Protein AF-A0A0Q8F8D2-F1 (afdb_monomer_lite)

Sequence (193 aa):
MGRLDDAVVGHLERKLLQTDRLCMLMGNVLDRREEWIERRRTHVGELRKRSAEAANKLTRLYSAIEDGLVGQGAEGLKDRIRELEAIKVEAKVDADRAEAAIEKLGPMITPESIERMATAARDGLRDADGKYRRAHVRSVAQRVEVPSTAEIKIMGGRTELLRTMAASAGEHSVLVEVRSSKSKWRTRHDSNV

pLDDT: mean 73.71, std 17.3, range [34.94, 97.88]

Foldseek 3Di:
DPPVLVVLLVCCLVPVLDLVVLCVLCVVVLVVLVVLLVVLVVLLVVLQVQLVVLVVVLVVLVVCVVVVVDPDCPDCPVVSNVVSVCSNVVSNVVSVVSVVVSVLQDDRCDSVVSNLLSVLLSCQSVDPVCPLVVVQSCQQQVDWDDPDPPDIDGDHDSLSNVCSSCVSNVHPRPRPPPPPPPPPPDPDPPPPD

Secondary structure (DSSP, 8-state):
-HHHHHHHHHHIIIIIS-HHHHHHHHHHHHHHHHHHHHHHHHHHHHHHHHHHHHHHHHHHHHHHHHTT-S-TT-TTHHHH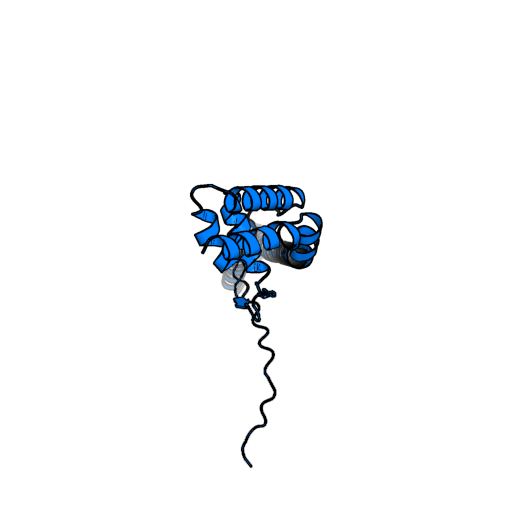HHHHHHHHHHHHHHHHHHHHHHHTT-S---HHHHHHHHHHHHHHHH-TT-HHHHHHHHHHTSEEEEEETTEEEEE--HHHHHHHHHHHTT-----------------------

Radius of gyration: 27.3 Å; chains: 1; bounding box: 69×46×76 Å

Structure (mmCIF, N/CA/C/O backbone):
data_AF-A0A0Q8F8D2-F1
#
_entry.id   AF-A0A0Q8F8D2-F1
#
loop_
_atom_site.group_PDB
_atom_site.id
_atom_site.type_symbol
_atom_site.label_atom_id
_atom_site.label_alt_id
_atom_site.label_comp_id
_atom_site.label_asym_id
_atom_site.label_entity_id
_atom_site.label_seq_id
_atom_site.pdbx_PDB_ins_code
_atom_site.Cartn_x
_atom_site.Cartn_y
_atom_site.Cartn_z
_atom_site.occupancy
_atom_site.B_iso_or_equiv
_atom_site.auth_seq_id
_atom_site.auth_comp_id
_atom_site.auth_asym_id
_atom_site.auth_atom_id
_atom_site.pdbx_PDB_model_num
ATOM 1 N N . MET A 1 1 ? 32.435 4.935 -32.899 1.00 48.09 1 MET A N 1
ATOM 2 C CA . MET A 1 1 ? 31.344 5.019 -31.904 1.00 48.09 1 MET A CA 1
ATOM 3 C C . MET A 1 1 ? 29.960 4.807 -32.531 1.00 48.09 1 MET A C 1
ATOM 5 O O . MET A 1 1 ? 29.269 3.932 -32.048 1.00 48.09 1 MET A O 1
ATOM 9 N N . GLY A 1 2 ? 29.585 5.449 -33.652 1.00 62.31 2 GLY A N 1
ATOM 10 C CA . GLY A 1 2 ? 28.219 5.331 -34.218 1.00 62.31 2 GLY A CA 1
ATOM 11 C C . GLY A 1 2 ? 27.727 3.928 -34.625 1.00 62.31 2 GLY A C 1
ATOM 12 O O . GLY A 1 2 ? 26.626 3.546 -34.261 1.00 62.31 2 GLY A O 1
ATOM 13 N N . ARG A 1 3 ? 28.540 3.102 -35.305 1.00 66.62 3 ARG A N 1
ATOM 14 C CA . ARG A 1 3 ? 28.072 1.790 -35.819 1.00 66.62 3 ARG A CA 1
ATOM 15 C C . ARG A 1 3 ? 27.675 0.779 -34.736 1.00 66.62 3 ARG A C 1
ATOM 17 O O . ARG A 1 3 ? 26.763 -0.008 -34.962 1.00 66.62 3 ARG A O 1
ATOM 24 N N . LEU A 1 4 ? 28.372 0.772 -33.596 1.00 67.88 4 LEU A N 1
ATOM 25 C CA . LEU A 1 4 ? 28.048 -0.134 -32.489 1.00 67.88 4 LEU A CA 1
ATOM 26 C C . LEU A 1 4 ? 26.773 0.328 -31.784 1.00 67.88 4 LEU A C 1
ATOM 28 O O . LEU A 1 4 ? 25.895 -0.488 -31.527 1.00 67.88 4 LEU A O 1
ATOM 32 N N . ASP A 1 5 ? 26.649 1.633 -31.541 1.00 68.25 5 ASP A N 1
ATOM 33 C CA . ASP A 1 5 ? 25.455 2.215 -30.932 1.00 68.25 5 ASP A CA 1
ATOM 34 C C . ASP A 1 5 ? 24.221 1.999 -31.816 1.00 68.25 5 ASP A C 1
ATOM 36 O O . ASP A 1 5 ? 23.191 1.555 -31.318 1.00 68.25 5 ASP A O 1
ATOM 40 N N . ASP A 1 6 ? 24.330 2.201 -33.130 1.00 74.88 6 ASP A N 1
ATOM 41 C CA . ASP A 1 6 ? 23.234 1.953 -34.075 1.00 74.88 6 ASP A CA 1
ATOM 42 C C . ASP A 1 6 ? 22.856 0.467 -34.154 1.00 74.88 6 ASP A C 1
ATOM 44 O O . ASP A 1 6 ? 21.674 0.123 -34.258 1.00 74.88 6 ASP A O 1
ATOM 48 N N . ALA A 1 7 ? 23.839 -0.435 -34.066 1.00 74.81 7 ALA A N 1
ATOM 49 C CA . ALA A 1 7 ? 23.592 -1.874 -34.018 1.00 74.81 7 ALA A CA 1
ATOM 50 C C . ALA A 1 7 ? 22.886 -2.289 -32.717 1.00 74.81 7 ALA A C 1
ATOM 52 O O . ALA A 1 7 ? 21.941 -3.081 -32.757 1.00 74.81 7 ALA A O 1
ATOM 53 N N . VAL A 1 8 ? 23.300 -1.728 -31.576 1.00 71.25 8 VAL A N 1
ATOM 54 C CA . VAL A 1 8 ? 22.678 -1.961 -30.266 1.00 71.25 8 VAL A CA 1
ATOM 55 C C . VAL A 1 8 ? 21.262 -1.391 -30.234 1.00 71.25 8 VAL A C 1
ATOM 57 O O . VAL A 1 8 ? 20.338 -2.109 -29.860 1.00 71.25 8 VAL A O 1
ATOM 60 N N . VAL A 1 9 ? 21.056 -0.154 -30.690 1.00 76.06 9 VAL A N 1
ATOM 61 C CA . VAL A 1 9 ? 19.731 0.482 -30.776 1.00 76.06 9 VAL A CA 1
ATOM 62 C C . VAL A 1 9 ? 18.813 -0.310 -31.698 1.00 76.06 9 VAL A C 1
ATOM 64 O O . VAL A 1 9 ? 17.719 -0.687 -31.288 1.00 76.06 9 VAL A O 1
ATOM 67 N N . GLY A 1 10 ? 19.273 -0.667 -32.899 1.00 78.31 10 GLY A N 1
ATOM 68 C CA . GLY A 1 10 ? 18.484 -1.475 -33.827 1.00 78.31 10 GLY A CA 1
ATOM 69 C C . GLY A 1 10 ? 18.148 -2.864 -33.275 1.00 78.31 10 GLY A C 1
ATOM 70 O O . GLY A 1 10 ? 17.078 -3.404 -33.562 1.00 78.31 10 GLY A O 1
ATOM 71 N N . HIS A 1 11 ? 19.028 -3.456 -32.462 1.00 76.44 11 HIS A N 1
ATOM 72 C CA . HIS A 1 11 ? 18.725 -4.700 -31.759 1.00 76.44 11 HIS A CA 1
ATOM 73 C C . HIS A 1 11 ? 17.676 -4.488 -30.661 1.00 76.44 11 HIS A C 1
ATOM 75 O O . HIS A 1 11 ? 16.723 -5.261 -30.579 1.00 76.44 11 HIS A O 1
ATOM 81 N N . LEU A 1 12 ? 17.810 -3.441 -29.843 1.00 73.75 12 LEU A N 1
ATOM 82 C CA . LEU A 1 12 ? 16.849 -3.108 -28.791 1.00 73.75 12 LEU A CA 1
ATOM 83 C C . LEU A 1 12 ? 15.457 -2.830 -29.372 1.00 73.75 12 LEU A C 1
ATOM 85 O O . LEU A 1 12 ? 14.484 -3.385 -28.876 1.00 73.75 12 LEU A O 1
ATOM 89 N N . GLU A 1 13 ? 15.356 -2.086 -30.470 1.00 76.56 13 GLU A N 1
ATOM 90 C CA . GLU A 1 13 ? 14.090 -1.817 -31.165 1.00 76.56 13 GLU A CA 1
ATOM 91 C C . GLU A 1 13 ? 13.424 -3.094 -31.686 1.00 76.56 13 GLU A C 1
ATOM 93 O O . GLU A 1 13 ? 12.257 -3.357 -31.398 1.00 76.56 13 GLU A O 1
ATOM 98 N N . ARG A 1 14 ? 14.175 -3.917 -32.432 1.00 77.31 14 ARG A N 1
ATOM 99 C CA . ARG A 1 14 ? 13.626 -5.102 -33.109 1.00 77.31 14 ARG A CA 1
ATOM 100 C C . ARG A 1 14 ? 13.366 -6.277 -32.183 1.00 77.31 14 ARG A C 1
ATOM 102 O O . ARG A 1 14 ? 12.578 -7.142 -32.533 1.00 77.31 14 ARG A O 1
ATOM 109 N N . LYS A 1 15 ? 14.072 -6.376 -31.056 1.00 72.00 15 LYS A N 1
ATOM 110 C CA . LYS A 1 15 ? 13.980 -7.538 -30.163 1.00 72.00 15 LYS A CA 1
ATOM 111 C C . LYS A 1 15 ? 13.355 -7.188 -28.824 1.00 72.00 15 LYS A C 1
ATOM 113 O O . LYS A 1 15 ? 12.580 -7.994 -28.327 1.00 72.00 15 LYS A O 1
ATOM 118 N N . LEU A 1 16 ? 13.721 -6.074 -28.204 1.00 69.25 16 LEU A N 1
ATOM 119 C CA . LEU A 1 16 ? 13.358 -5.793 -26.813 1.00 69.25 16 LEU A CA 1
ATOM 120 C C . LEU A 1 16 ? 12.131 -4.882 -26.699 1.00 69.25 16 LEU A C 1
ATOM 122 O O . LEU A 1 16 ? 11.274 -5.131 -25.861 1.00 69.25 16 LEU A O 1
ATOM 126 N N . LEU A 1 17 ? 12.027 -3.882 -27.572 1.00 73.25 17 LEU A N 1
ATOM 127 C CA . LEU A 1 17 ? 10.930 -2.917 -27.589 1.00 73.25 17 LEU A CA 1
ATOM 128 C C . LEU A 1 17 ? 9.753 -3.363 -28.459 1.00 73.25 17 LEU A C 1
ATOM 130 O O . LEU A 1 17 ? 8.839 -2.572 -28.650 1.00 73.25 17 LEU A O 1
ATOM 134 N N . GLN A 1 18 ? 9.742 -4.586 -29.000 1.00 80.56 18 GLN A N 1
ATOM 135 C CA . GLN A 1 18 ? 8.551 -5.140 -29.653 1.00 80.56 18 GLN A CA 1
ATOM 136 C C . GLN A 1 18 ? 7.427 -5.313 -28.632 1.00 80.56 18 GLN A C 1
ATOM 138 O O . GLN A 1 18 ? 7.633 -5.971 -27.615 1.00 80.56 18 GLN A O 1
ATOM 143 N N . THR A 1 19 ? 6.251 -4.761 -28.930 1.00 74.75 19 THR A N 1
ATOM 144 C CA . THR A 1 19 ? 5.106 -4.704 -28.013 1.00 74.75 19 THR A CA 1
ATOM 145 C C . THR A 1 19 ? 4.722 -6.077 -27.469 1.00 74.75 19 THR A C 1
ATOM 147 O O . THR A 1 19 ? 4.770 -6.276 -26.260 1.00 74.75 19 THR A O 1
ATOM 150 N N . ASP A 1 20 ? 4.444 -7.052 -28.339 1.00 76.12 20 ASP A N 1
ATOM 151 C CA . ASP A 1 20 ? 4.002 -8.392 -27.921 1.00 76.12 20 ASP A CA 1
ATOM 152 C C . ASP A 1 20 ? 5.017 -9.070 -26.997 1.00 76.12 20 ASP A C 1
ATOM 154 O O . ASP A 1 20 ? 4.685 -9.681 -25.978 1.00 76.12 20 ASP A O 1
ATOM 158 N N . ARG A 1 21 ? 6.304 -8.918 -27.325 1.00 77.75 21 ARG A N 1
ATOM 159 C CA . ARG A 1 21 ? 7.394 -9.480 -26.533 1.00 77.75 21 ARG A CA 1
ATOM 160 C C . ARG A 1 21 ? 7.576 -8.743 -25.214 1.00 77.75 21 ARG A C 1
ATOM 162 O O . ARG A 1 21 ? 7.898 -9.385 -24.218 1.00 77.75 21 ARG A O 1
ATOM 169 N N . LEU A 1 22 ? 7.388 -7.430 -25.195 1.00 74.88 22 LEU A N 1
ATOM 170 C CA . LEU A 1 22 ? 7.465 -6.624 -23.988 1.00 74.88 22 LEU A CA 1
ATOM 171 C C . LEU A 1 22 ? 6.317 -6.967 -23.033 1.00 74.88 22 LEU A C 1
ATOM 173 O O . LEU A 1 22 ? 6.583 -7.217 -21.861 1.00 74.88 22 LEU A O 1
ATOM 177 N N . CYS A 1 23 ? 5.091 -7.107 -23.544 1.00 73.25 23 CYS A N 1
ATOM 178 C CA . CYS A 1 23 ? 3.939 -7.604 -22.792 1.00 73.25 23 CYS A CA 1
ATOM 179 C C . CYS A 1 23 ? 4.226 -8.985 -22.183 1.00 73.25 23 CYS A C 1
ATOM 181 O O . CYS A 1 23 ? 4.064 -9.161 -20.978 1.00 73.25 23 CYS A O 1
ATOM 183 N N . MET A 1 24 ? 4.765 -9.937 -22.955 1.00 78.25 24 MET A N 1
ATOM 184 C CA . MET A 1 24 ? 5.166 -11.245 -22.411 1.00 78.25 24 MET A CA 1
ATOM 185 C C . MET A 1 24 ? 6.296 -11.162 -21.374 1.00 78.25 24 MET A C 1
ATOM 187 O O . MET A 1 24 ? 6.264 -11.844 -20.352 1.00 78.25 24 MET A O 1
ATOM 191 N N . LEU A 1 25 ? 7.329 -10.351 -21.622 1.00 73.31 25 LEU A N 1
ATOM 192 C CA . LEU A 1 25 ? 8.464 -10.202 -20.706 1.00 73.31 25 LEU A CA 1
ATOM 193 C C . LEU A 1 25 ? 8.050 -9.545 -19.390 1.00 73.31 25 LEU A C 1
ATOM 195 O O . LEU A 1 25 ? 8.622 -9.860 -18.342 1.00 73.31 25 LEU A O 1
ATOM 199 N N . MET A 1 26 ? 7.089 -8.630 -19.460 1.00 71.44 26 MET A N 1
ATOM 200 C CA . MET A 1 26 ? 6.580 -7.887 -18.323 1.00 71.44 26 MET A CA 1
ATOM 201 C C . MET A 1 26 ? 5.422 -8.581 -17.617 1.00 71.44 26 MET A C 1
ATOM 203 O O . MET A 1 26 ? 5.227 -8.266 -16.449 1.00 71.44 26 MET A O 1
ATOM 207 N N . GLY A 1 27 ? 4.743 -9.550 -18.244 1.00 74.00 27 GLY A N 1
ATOM 208 C CA . GLY A 1 27 ? 3.637 -10.319 -17.657 1.00 74.00 27 GLY A CA 1
ATOM 209 C C . GLY A 1 27 ? 3.942 -10.765 -16.231 1.00 74.00 27 GLY A C 1
ATOM 210 O O . GLY A 1 27 ? 3.321 -10.289 -15.296 1.00 74.00 27 GLY A O 1
ATOM 211 N N . ASN A 1 28 ? 5.052 -11.478 -16.020 1.00 70.62 28 ASN A N 1
ATOM 212 C CA . ASN A 1 28 ? 5.442 -11.943 -14.681 1.00 70.62 28 ASN A CA 1
ATOM 213 C C . ASN A 1 28 ? 5.674 -10.811 -13.651 1.00 70.62 28 ASN A C 1
ATOM 215 O O . ASN A 1 28 ? 5.659 -11.062 -12.447 1.00 70.62 28 ASN A O 1
ATOM 219 N N . VAL A 1 29 ? 6.002 -9.589 -14.090 1.00 70.69 29 VAL A N 1
ATOM 220 C CA . VAL A 1 29 ? 6.149 -8.423 -13.199 1.00 70.69 29 VAL A CA 1
ATOM 221 C C . VAL A 1 29 ? 4.790 -7.784 -12.916 1.00 70.69 29 VAL A C 1
ATOM 223 O O . VAL A 1 29 ? 4.560 -7.359 -11.785 1.00 70.69 29 VAL A O 1
ATOM 226 N N . LEU A 1 30 ? 3.902 -7.744 -13.912 1.00 74.62 30 LEU A N 1
ATOM 227 C CA . LEU A 1 30 ? 2.521 -7.284 -13.773 1.00 74.62 30 LEU A CA 1
ATOM 228 C C . LEU A 1 30 ? 1.723 -8.221 -12.869 1.00 74.62 30 LEU A C 1
ATOM 230 O O . LEU A 1 30 ? 1.173 -7.748 -11.882 1.00 74.62 30 LEU A O 1
ATOM 234 N N . ASP A 1 31 ? 1.782 -9.530 -13.117 1.00 79.06 31 ASP A N 1
ATOM 235 C CA . ASP A 1 31 ? 1.137 -10.562 -12.302 1.00 79.06 31 ASP A CA 1
ATOM 236 C C . ASP A 1 31 ? 1.584 -10.427 -10.845 1.00 79.06 31 ASP A C 1
ATOM 238 O O . ASP A 1 31 ? 0.785 -10.342 -9.918 1.00 79.06 31 ASP A O 1
ATOM 242 N N . ARG A 1 32 ? 2.896 -10.283 -10.626 1.00 75.12 32 ARG A N 1
ATOM 243 C CA . ARG A 1 32 ? 3.453 -10.117 -9.281 1.00 75.12 32 ARG A CA 1
ATOM 244 C C . ARG A 1 32 ? 3.026 -8.810 -8.616 1.00 75.12 32 ARG A C 1
ATOM 246 O O . ARG A 1 32 ? 2.920 -8.763 -7.389 1.00 75.12 32 ARG A O 1
ATOM 253 N N . ARG A 1 33 ? 2.841 -7.740 -9.392 1.00 80.19 33 ARG A N 1
ATOM 254 C CA . ARG A 1 33 ? 2.320 -6.459 -8.900 1.00 80.19 33 ARG A CA 1
ATOM 255 C C . ARG A 1 33 ? 0.858 -6.611 -8.494 1.00 80.19 33 ARG A C 1
ATOM 257 O O . ARG A 1 33 ? 0.501 -6.158 -7.413 1.00 80.19 33 ARG A O 1
ATOM 264 N N . GLU A 1 34 ? 0.048 -7.262 -9.316 1.00 81.62 34 GLU A N 1
ATOM 265 C CA . GLU A 1 34 ? -1.365 -7.521 -9.047 1.00 81.62 34 GLU A CA 1
ATOM 266 C C . GLU A 1 34 ? -1.541 -8.416 -7.816 1.00 81.62 34 GLU A C 1
ATOM 268 O O . GLU A 1 34 ? -2.199 -8.017 -6.859 1.00 81.62 34 GLU A O 1
ATOM 273 N N . GLU A 1 35 ? -0.821 -9.537 -7.742 1.00 84.12 35 GLU A N 1
ATOM 274 C CA . GLU A 1 35 ? -0.772 -10.398 -6.555 1.00 84.12 35 GLU A CA 1
ATOM 275 C C . GLU A 1 35 ? -0.344 -9.640 -5.292 1.00 84.12 35 GLU A C 1
ATOM 277 O O . GLU A 1 35 ? -0.771 -9.961 -4.180 1.00 84.12 35 GLU A O 1
ATOM 282 N N . TRP A 1 36 ? 0.579 -8.683 -5.415 1.00 83.38 36 TRP A N 1
ATOM 283 C CA . TRP A 1 36 ? 0.999 -7.855 -4.287 1.00 83.38 36 TRP A CA 1
ATOM 284 C C . TRP A 1 36 ? -0.122 -6.906 -3.854 1.00 83.38 36 TRP A C 1
ATOM 286 O O . TRP A 1 36 ? -0.395 -6.812 -2.656 1.00 83.38 36 TRP A O 1
ATOM 296 N N . ILE A 1 37 ? -0.783 -6.241 -4.808 1.00 86.62 37 ILE A N 1
ATOM 297 C CA . ILE A 1 37 ? -1.892 -5.313 -4.551 1.00 86.62 37 ILE A CA 1
ATOM 298 C C . ILE A 1 37 ? -3.055 -6.054 -3.895 1.00 86.62 37 ILE A C 1
ATOM 300 O O . ILE A 1 37 ? -3.531 -5.609 -2.854 1.00 86.62 37 ILE A O 1
ATOM 304 N N . GLU A 1 38 ? -3.460 -7.203 -4.429 1.00 89.56 38 GLU A N 1
ATOM 305 C CA . GLU A 1 38 ? -4.584 -7.980 -3.901 1.00 89.56 38 GLU A CA 1
ATOM 306 C C . GLU A 1 38 ? -4.322 -8.506 -2.487 1.00 89.56 38 GLU A C 1
ATOM 308 O O . GLU A 1 38 ? -5.158 -8.360 -1.587 1.00 89.56 38 GLU A O 1
ATOM 313 N N . ARG A 1 39 ? -3.112 -9.018 -2.223 1.00 88.44 39 ARG A N 1
ATOM 314 C CA . ARG A 1 39 ? -2.713 -9.393 -0.856 1.00 88.44 39 ARG A CA 1
ATOM 315 C C . ARG A 1 39 ? -2.757 -8.204 0.095 1.00 88.44 39 ARG A C 1
ATOM 317 O O . ARG A 1 39 ? -3.186 -8.344 1.240 1.00 88.44 39 ARG A O 1
ATOM 324 N N . ARG A 1 40 ? -2.320 -7.026 -0.357 1.00 90.62 40 ARG A N 1
ATOM 325 C CA . ARG A 1 40 ? -2.310 -5.818 0.472 1.00 90.62 40 ARG A CA 1
ATOM 326 C C . ARG A 1 40 ? -3.720 -5.290 0.725 1.00 90.62 40 ARG A C 1
ATOM 328 O O . ARG A 1 40 ? -4.010 -4.933 1.860 1.00 90.62 40 ARG A O 1
ATOM 335 N N . ARG A 1 41 ? -4.604 -5.311 -0.276 1.00 92.44 41 ARG A N 1
ATOM 336 C CA . ARG A 1 41 ? -6.031 -4.970 -0.139 1.00 92.44 41 ARG A CA 1
ATOM 337 C C . ARG A 1 41 ? -6.732 -5.880 0.859 1.00 92.44 41 ARG A C 1
ATOM 339 O O . ARG A 1 41 ? -7.423 -5.388 1.747 1.00 92.44 41 ARG A O 1
ATOM 346 N N . THR A 1 42 ? -6.487 -7.185 0.764 1.00 95.38 42 THR A N 1
ATOM 347 C CA . THR A 1 42 ? -7.003 -8.166 1.730 1.00 95.38 42 THR A CA 1
ATOM 348 C C . THR A 1 42 ? -6.548 -7.814 3.146 1.00 95.38 42 THR A C 1
ATOM 350 O O . THR A 1 42 ? -7.367 -7.701 4.055 1.00 95.38 42 THR A O 1
ATOM 353 N N . HIS A 1 43 ? -5.255 -7.532 3.320 1.00 93.56 43 HIS A N 1
ATOM 354 C CA . HIS A 1 43 ? -4.696 -7.148 4.613 1.00 93.56 43 HIS A CA 1
ATOM 355 C C . HIS A 1 43 ? -5.270 -5.828 5.165 1.00 93.56 43 HIS A C 1
ATOM 357 O O . HIS A 1 43 ? -5.579 -5.740 6.352 1.00 93.56 43 HIS A O 1
ATOM 363 N N . VAL A 1 44 ? -5.476 -4.813 4.316 1.00 96.69 44 VAL A N 1
ATOM 364 C CA . VAL A 1 44 ? -6.167 -3.564 4.694 1.00 96.69 44 VAL A CA 1
ATOM 365 C C . VAL A 1 44 ? -7.580 -3.867 5.197 1.00 96.69 44 VAL A C 1
ATOM 367 O O . VAL A 1 44 ? -7.988 -3.344 6.235 1.00 96.69 44 VAL A O 1
ATOM 370 N N . GLY A 1 45 ? -8.316 -4.742 4.505 1.00 96.69 45 GLY A N 1
ATOM 371 C CA . GLY A 1 45 ? -9.646 -5.186 4.924 1.00 96.69 45 GLY A CA 1
ATOM 372 C C . GLY A 1 45 ? -9.644 -5.843 6.307 1.00 96.69 45 GLY A C 1
ATOM 373 O O . GLY A 1 45 ? -10.476 -5.508 7.150 1.00 96.69 45 GLY A O 1
ATOM 374 N N . GLU A 1 46 ? -8.678 -6.723 6.579 1.00 97.31 46 GLU A N 1
ATOM 375 C CA . GLU A 1 46 ? -8.511 -7.360 7.891 1.00 97.31 46 GLU A CA 1
ATOM 376 C C . GLU A 1 46 ? -8.225 -6.345 9.006 1.00 97.31 46 GLU A C 1
ATOM 378 O O . GLU A 1 46 ? -8.829 -6.420 10.078 1.00 97.31 46 GLU A O 1
ATOM 383 N N . LEU A 1 47 ? -7.331 -5.382 8.767 1.00 97.38 47 LEU A N 1
ATOM 384 C CA . LEU A 1 47 ? -6.984 -4.345 9.743 1.00 97.38 47 LEU A CA 1
ATOM 385 C C . LEU A 1 47 ? -8.174 -3.426 10.039 1.00 97.38 47 LEU A C 1
ATOM 387 O O . LEU A 1 47 ? -8.502 -3.182 11.203 1.00 97.38 47 LEU A O 1
ATOM 391 N N . ARG A 1 48 ? -8.896 -2.992 8.999 1.00 97.31 48 ARG A N 1
ATOM 392 C CA . ARG A 1 48 ? -10.127 -2.202 9.155 1.00 97.31 48 ARG A CA 1
ATOM 393 C C . ARG A 1 48 ? -11.196 -2.969 9.926 1.00 97.31 48 ARG A C 1
ATOM 395 O O . ARG A 1 48 ? -11.830 -2.397 10.812 1.00 97.31 48 ARG A O 1
ATOM 402 N N . LYS A 1 49 ? -11.355 -4.269 9.653 1.00 97.81 49 LYS A N 1
ATOM 403 C CA . LYS A 1 49 ? -12.266 -5.140 10.405 1.00 97.81 49 LYS A CA 1
ATOM 404 C C . LYS A 1 49 ? -11.893 -5.192 11.889 1.00 97.81 49 LYS A C 1
ATOM 406 O O . LYS A 1 49 ? -12.768 -4.986 12.724 1.00 97.81 49 LYS A O 1
ATOM 411 N N . ARG A 1 50 ? -10.613 -5.385 12.231 1.00 96.44 50 ARG A N 1
ATOM 412 C CA . ARG A 1 50 ? -10.148 -5.376 13.635 1.00 96.44 50 ARG A CA 1
ATOM 413 C C . ARG A 1 50 ? -10.432 -4.044 14.331 1.00 96.44 50 ARG A C 1
ATOM 415 O O . ARG A 1 50 ? -10.916 -4.043 15.461 1.00 96.44 50 ARG A O 1
ATOM 422 N N . SER A 1 51 ? -10.183 -2.921 13.654 1.00 96.94 51 SER A N 1
ATOM 423 C CA . SER A 1 51 ? -10.491 -1.587 14.189 1.00 96.94 51 SER A CA 1
ATOM 424 C C . SER A 1 51 ? -11.996 -1.415 14.450 1.00 96.94 51 SER A C 1
ATOM 426 O O . SER A 1 51 ? -12.393 -0.983 15.533 1.00 96.94 51 SER A O 1
ATOM 428 N N . ALA A 1 52 ? -12.844 -1.835 13.504 1.00 97.31 52 ALA A N 1
ATOM 429 C CA . ALA A 1 52 ? -14.300 -1.779 13.641 1.00 97.31 52 ALA A CA 1
ATOM 430 C C . ALA A 1 52 ? -14.825 -2.693 14.762 1.00 97.31 52 ALA A C 1
ATOM 432 O O . ALA A 1 52 ? -15.703 -2.300 15.527 1.00 97.31 52 ALA A O 1
ATOM 433 N N . GLU A 1 53 ? -14.274 -3.897 14.911 1.00 97.88 53 GLU A N 1
ATOM 434 C CA . GLU A 1 53 ? -14.627 -4.807 16.003 1.00 97.88 53 GLU A CA 1
ATOM 435 C C . GLU A 1 53 ? -14.260 -4.232 17.375 1.00 97.88 53 GLU A C 1
ATOM 437 O O . GLU A 1 53 ? -15.057 -4.330 18.310 1.00 97.88 53 GLU A O 1
ATOM 442 N N . ALA A 1 54 ? -13.083 -3.610 17.505 1.00 96.50 54 ALA A N 1
ATOM 443 C CA . ALA A 1 54 ? -12.676 -2.928 18.731 1.00 96.50 54 ALA A CA 1
ATOM 444 C C . ALA A 1 54 ? -13.584 -1.725 19.039 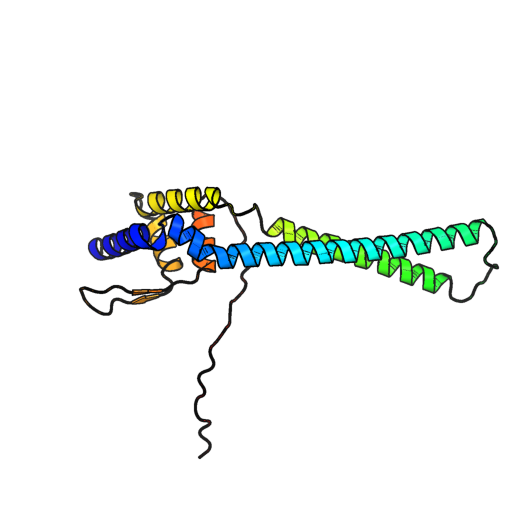1.00 96.50 54 ALA A C 1
ATOM 446 O O . ALA A 1 54 ? -14.030 -1.572 20.176 1.00 96.50 54 ALA A O 1
ATOM 447 N N . ALA A 1 55 ? -13.934 -0.927 18.025 1.00 95.44 55 ALA A N 1
ATOM 448 C CA . ALA A 1 55 ? -14.875 0.182 18.163 1.00 95.44 55 ALA A CA 1
ATOM 449 C C . ALA A 1 55 ? -16.268 -0.291 18.613 1.00 95.44 55 ALA A C 1
ATOM 451 O O . ALA A 1 55 ? -16.810 0.240 19.576 1.00 95.44 55 ALA A O 1
ATOM 452 N N . ASN A 1 56 ? -16.806 -1.347 17.998 1.00 97.69 56 ASN A N 1
ATOM 453 C CA . ASN A 1 56 ? -18.104 -1.911 18.376 1.00 97.69 56 ASN A CA 1
ATOM 454 C C . ASN A 1 56 ? -18.104 -2.462 19.810 1.00 97.69 56 ASN A C 1
ATOM 456 O O . ASN A 1 56 ? -19.097 -2.330 20.524 1.00 97.69 56 ASN A O 1
ATOM 460 N N . LYS A 1 57 ? -16.999 -3.082 20.252 1.00 95.12 57 LYS A N 1
ATOM 461 C CA . LYS A 1 57 ? -16.842 -3.528 21.646 1.00 95.12 57 LYS A CA 1
ATOM 462 C C . LYS A 1 57 ? -16.840 -2.345 22.613 1.00 95.12 57 LYS A C 1
ATOM 464 O O . LYS A 1 57 ? -17.516 -2.426 23.632 1.00 95.12 57 LYS A O 1
ATOM 469 N N . LEU A 1 58 ? -16.139 -1.259 22.282 1.00 94.50 58 LEU A N 1
ATOM 470 C CA . LEU A 1 58 ? -16.160 -0.025 23.073 1.00 94.50 58 LEU A CA 1
ATOM 471 C C . LEU A 1 58 ? -17.574 0.557 23.164 1.00 94.50 58 LEU A C 1
ATOM 473 O O . LEU A 1 58 ? -18.034 0.822 24.267 1.00 94.50 58 LEU A O 1
ATOM 477 N N . THR A 1 59 ? -18.297 0.673 22.046 1.00 94.69 59 THR A N 1
ATOM 478 C CA . THR A 1 59 ? -19.686 1.166 22.043 1.00 94.69 59 THR A CA 1
ATOM 479 C C . THR A 1 59 ? -20.583 0.339 22.959 1.00 94.69 59 THR A C 1
ATOM 481 O O . THR A 1 59 ? -21.294 0.904 23.778 1.00 94.69 59 THR A O 1
ATOM 484 N N . ARG A 1 60 ? -20.505 -0.997 22.891 1.00 92.81 60 ARG A N 1
ATOM 485 C CA . ARG A 1 60 ? -21.284 -1.883 23.774 1.00 92.81 60 ARG A CA 1
ATOM 486 C C . ARG A 1 60 ? -20.928 -1.708 25.249 1.00 92.81 60 ARG A C 1
ATOM 488 O O . ARG A 1 60 ? -21.818 -1.779 26.088 1.00 92.81 60 ARG A O 1
ATOM 495 N N . LEU A 1 61 ? -19.647 -1.500 25.563 1.00 90.38 61 LEU A N 1
ATOM 496 C CA . LEU A 1 61 ? -19.210 -1.231 26.934 1.00 90.38 61 LEU A CA 1
ATOM 497 C C . LEU A 1 61 ? -19.761 0.103 27.437 1.00 90.38 61 LEU A C 1
ATOM 499 O O . LEU A 1 61 ? -20.246 0.152 28.560 1.00 90.38 61 LEU A O 1
ATOM 503 N N . TYR A 1 62 ? -19.733 1.154 26.617 1.00 89.44 62 TYR A N 1
ATOM 504 C CA . TYR A 1 62 ? -20.308 2.444 26.994 1.00 89.44 62 TYR A CA 1
ATOM 505 C C . TYR A 1 62 ? -21.822 2.357 27.205 1.00 89.44 62 TYR A C 1
ATOM 507 O O . TYR A 1 62 ? -22.291 2.796 28.248 1.00 89.44 62 TYR A O 1
ATOM 515 N N . SER A 1 63 ? -22.566 1.694 26.314 1.00 90.69 63 SER A N 1
ATOM 516 C CA . SER A 1 63 ? -24.010 1.488 26.504 1.00 90.69 63 SER A CA 1
ATOM 517 C C . SER A 1 63 ? -24.323 0.688 27.774 1.00 90.69 63 SER A C 1
ATOM 519 O O . SER A 1 63 ? -25.202 1.065 28.535 1.00 90.69 63 SER A O 1
ATOM 521 N N . ALA A 1 64 ? -23.555 -0.363 28.082 1.00 88.06 64 ALA A N 1
ATOM 522 C CA . ALA A 1 64 ? -23.754 -1.130 29.316 1.00 88.06 64 ALA A CA 1
ATOM 523 C C . ALA A 1 64 ? -23.491 -0.307 30.595 1.00 88.06 64 ALA A C 1
ATOM 525 O O . ALA A 1 64 ? -24.071 -0.594 31.644 1.00 88.06 64 ALA A O 1
ATOM 526 N N . ILE A 1 65 ? -22.614 0.701 30.521 1.00 85.94 65 ILE A N 1
ATOM 527 C CA . ILE A 1 65 ? -22.382 1.657 31.612 1.00 85.94 65 ILE A CA 1
ATOM 528 C C . ILE A 1 65 ? -23.563 2.633 31.722 1.00 85.94 65 ILE A C 1
ATOM 530 O O . ILE A 1 65 ? -24.022 2.887 32.833 1.00 85.94 65 ILE A O 1
ATOM 534 N N . GLU A 1 66 ? -24.066 3.149 30.597 1.00 86.44 66 GLU A N 1
ATOM 535 C CA . GLU A 1 66 ? -25.230 4.050 30.541 1.00 86.44 66 GLU A CA 1
ATOM 536 C C . GLU A 1 66 ? -26.506 3.384 31.082 1.00 86.44 66 GLU A C 1
ATOM 538 O O . GLU A 1 66 ? -27.239 4.000 31.854 1.00 86.44 66 GLU A O 1
ATOM 543 N N . ASP A 1 67 ? -26.718 2.106 30.761 1.00 89.19 67 ASP A N 1
ATOM 544 C CA . ASP A 1 67 ? -27.867 1.310 31.210 1.00 89.19 67 ASP A CA 1
ATOM 545 C C . ASP A 1 67 ? -27.750 0.844 32.678 1.00 89.19 67 ASP A C 1
ATOM 547 O O . ASP A 1 67 ? -28.654 0.195 33.208 1.00 89.19 67 ASP A O 1
ATOM 551 N N . GLY A 1 68 ? -26.626 1.128 33.350 1.00 81.00 68 GLY A N 1
ATOM 552 C CA . GLY A 1 68 ? -26.376 0.720 34.737 1.00 81.00 68 GLY A CA 1
ATOM 553 C C . GLY A 1 68 ? -26.153 -0.787 34.930 1.00 81.00 68 GLY A C 1
ATOM 554 O O . GLY A 1 68 ? -26.180 -1.273 36.060 1.00 81.00 68 GLY A O 1
ATOM 555 N N . LEU A 1 69 ? -25.914 -1.536 33.846 1.00 76.81 69 LEU A N 1
ATOM 556 C CA . LEU A 1 69 ? -25.658 -2.985 33.865 1.00 76.81 69 LEU A CA 1
ATOM 557 C C . LEU A 1 69 ? -24.276 -3.335 34.437 1.00 76.81 69 LEU A C 1
ATOM 559 O O . LEU A 1 69 ? -24.027 -4.479 34.820 1.00 76.81 69 LEU A O 1
ATOM 563 N N . VAL A 1 70 ? -23.370 -2.358 34.490 1.00 72.50 70 VAL A N 1
ATOM 564 C CA . VAL A 1 70 ? -22.034 -2.491 35.074 1.00 72.50 70 VAL A CA 1
ATOM 565 C C . VAL A 1 70 ? -22.010 -1.780 36.426 1.00 72.50 70 VAL A C 1
ATOM 567 O O . VAL A 1 70 ? -22.214 -0.570 36.502 1.00 72.50 70 VAL A O 1
ATOM 570 N N . GLY A 1 71 ? -21.735 -2.524 37.502 1.00 67.25 71 GLY A N 1
ATOM 571 C CA . GLY A 1 71 ? -21.595 -1.946 38.840 1.00 67.25 71 GLY A CA 1
ATOM 572 C C . GLY A 1 71 ? -20.477 -0.898 38.898 1.00 67.25 71 GLY A C 1
ATOM 573 O O . GLY A 1 71 ? -19.420 -1.073 38.281 1.00 67.25 71 GLY A O 1
ATOM 574 N N . GLN A 1 72 ? -20.695 0.189 39.650 1.00 57.44 72 GLN A N 1
ATOM 575 C CA . GLN A 1 72 ? -19.657 1.187 39.924 1.00 57.44 72 GLN A CA 1
ATOM 576 C C . GLN A 1 72 ? -18.452 0.489 40.573 1.00 57.44 72 GLN A C 1
ATOM 578 O O . GLN A 1 72 ? -18.524 0.070 41.723 1.00 57.44 72 GLN A O 1
ATOM 583 N N . GLY A 1 73 ? -17.358 0.332 39.821 1.00 58.44 73 GLY A N 1
ATOM 584 C CA . GLY A 1 73 ? -16.142 -0.329 40.304 1.00 58.44 73 GLY A CA 1
ATOM 585 C C . GLY A 1 73 ? -15.842 -1.707 39.711 1.00 58.44 73 GLY A C 1
ATOM 586 O O . GLY A 1 73 ? -15.087 -2.449 40.329 1.00 58.44 73 GLY A O 1
ATOM 587 N N . ALA A 1 74 ? -16.377 -2.061 38.534 1.00 66.69 74 ALA A N 1
ATOM 588 C CA . ALA A 1 74 ? -15.917 -3.248 37.806 1.00 66.69 74 ALA A CA 1
ATOM 589 C C . ALA A 1 74 ? -14.387 -3.205 37.607 1.00 66.69 74 ALA A C 1
ATOM 591 O O . ALA A 1 74 ? -13.855 -2.423 36.810 1.00 66.69 74 ALA A O 1
ATOM 592 N N . GLU A 1 75 ? -13.684 -4.027 38.381 1.00 78.44 75 GLU A N 1
ATOM 593 C CA . GLU A 1 75 ? -12.229 -4.083 38.400 1.00 78.44 75 GLU A CA 1
ATOM 594 C C . GLU A 1 75 ? -11.704 -4.467 37.006 1.00 78.44 75 GLU A C 1
ATOM 596 O O . GLU A 1 75 ? -12.236 -5.354 36.340 1.00 78.44 75 GLU A O 1
ATOM 601 N N . GLY A 1 76 ? -10.709 -3.730 36.506 1.00 81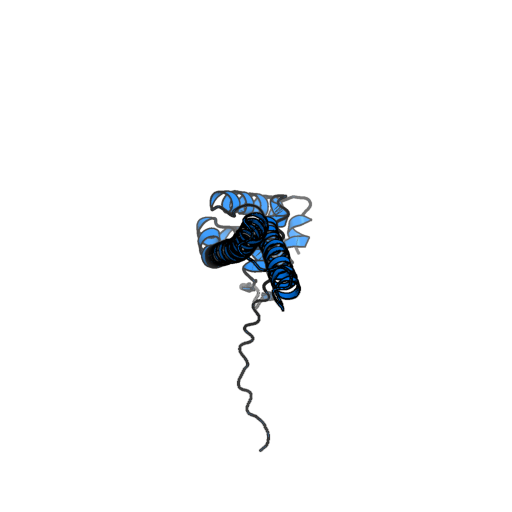.56 76 GLY A N 1
ATOM 602 C CA . GLY A 1 76 ? -10.142 -3.941 35.168 1.00 81.56 76 GLY A CA 1
ATOM 603 C C . GLY A 1 76 ? -10.910 -3.318 33.989 1.00 81.56 76 GLY A C 1
ATOM 604 O O . GLY A 1 76 ? -10.393 -3.327 32.871 1.00 81.56 76 GLY A O 1
ATOM 605 N N . LEU A 1 77 ? -12.085 -2.700 34.189 1.00 85.69 77 LEU A N 1
ATOM 606 C CA . LEU A 1 77 ? -12.834 -2.046 33.097 1.00 85.69 77 LEU A CA 1
ATOM 607 C C . LEU A 1 77 ? -12.022 -0.934 32.415 1.00 85.69 77 LEU A C 1
ATOM 609 O O . LEU A 1 77 ? -11.986 -0.837 31.189 1.00 85.69 77 LEU A O 1
ATOM 613 N N . LYS A 1 78 ? -11.336 -0.110 33.213 1.00 87.44 78 LYS A N 1
ATOM 614 C CA . LYS A 1 78 ? -10.498 0.987 32.713 1.00 87.44 78 LYS A CA 1
ATOM 615 C C . LYS A 1 78 ? -9.353 0.476 31.838 1.00 87.44 78 LYS A C 1
ATOM 617 O O . LYS A 1 78 ? -9.070 1.066 30.798 1.00 87.44 78 LYS A O 1
ATOM 622 N N . ASP A 1 79 ? -8.719 -0.621 32.241 1.00 90.94 79 ASP A N 1
ATOM 623 C CA . ASP A 1 79 ? -7.626 -1.227 31.479 1.00 90.94 79 ASP A CA 1
ATOM 624 C C . ASP A 1 79 ? -8.143 -1.874 30.197 1.00 90.94 79 ASP A C 1
ATOM 626 O O . ASP A 1 79 ? -7.543 -1.696 29.139 1.00 90.94 79 ASP A O 1
ATOM 630 N N . ARG A 1 80 ? -9.322 -2.505 30.249 1.00 91.06 80 ARG A N 1
ATOM 631 C CA . ARG A 1 80 ? -9.967 -3.061 29.059 1.00 91.06 80 ARG A CA 1
ATOM 632 C C . ARG A 1 80 ? -10.352 -1.992 28.037 1.00 91.06 80 ARG A C 1
ATOM 634 O O . ARG A 1 80 ? -10.188 -2.216 26.839 1.00 91.06 80 ARG A O 1
ATOM 641 N N . ILE A 1 81 ? -10.847 -0.839 28.490 1.00 92.62 81 ILE A N 1
ATOM 642 C CA . ILE A 1 81 ? -11.141 0.303 27.612 1.00 92.62 81 ILE A CA 1
ATOM 643 C C . ILE A 1 81 ? -9.854 0.788 26.942 1.00 92.62 81 ILE A C 1
ATOM 645 O O . ILE A 1 81 ? -9.822 0.880 25.717 1.00 92.62 81 ILE A O 1
ATOM 649 N N . ARG A 1 82 ? -8.777 1.012 27.710 1.00 95.19 82 ARG A N 1
ATOM 650 C CA . ARG A 1 82 ? -7.479 1.435 27.155 1.00 95.19 82 ARG A CA 1
ATOM 651 C C . ARG A 1 82 ? -6.937 0.448 26.126 1.00 95.19 82 ARG A C 1
ATOM 653 O O . ARG A 1 82 ? -6.446 0.864 25.083 1.00 95.19 82 ARG A O 1
ATOM 660 N N . GLU A 1 83 ? -7.029 -0.849 26.406 1.00 95.75 83 GLU A N 1
ATOM 661 C CA . GLU A 1 83 ? -6.587 -1.901 25.489 1.00 95.75 83 GLU A CA 1
ATOM 662 C C . GLU A 1 83 ? -7.380 -1.867 24.174 1.00 95.75 83 GLU A C 1
ATOM 664 O O . GLU A 1 83 ? -6.800 -1.871 23.090 1.00 95.75 83 GLU A O 1
ATOM 669 N N . LEU A 1 84 ? -8.712 -1.779 24.247 1.00 95.50 84 LEU A N 1
ATOM 670 C CA . LEU A 1 84 ? -9.562 -1.706 23.057 1.00 95.50 84 LEU A CA 1
ATOM 671 C C . LEU A 1 84 ? -9.351 -0.404 22.269 1.00 95.50 84 LEU A C 1
ATOM 673 O O . LEU A 1 84 ? -9.378 -0.425 21.038 1.00 95.50 84 LEU A O 1
ATOM 677 N N . GLU A 1 85 ? -9.123 0.719 22.951 1.00 96.56 85 GLU A N 1
ATOM 678 C CA . GLU A 1 85 ? -8.759 1.989 22.318 1.00 96.56 85 GLU A CA 1
ATOM 679 C C . GLU A 1 85 ? -7.419 1.889 21.591 1.00 96.56 85 GLU A C 1
ATOM 681 O O . GLU A 1 85 ? -7.332 2.311 20.435 1.00 96.56 85 GLU A O 1
ATOM 686 N N . ALA A 1 86 ? -6.412 1.281 22.224 1.00 97.62 86 ALA A N 1
ATOM 687 C CA . ALA A 1 86 ? -5.106 1.046 21.620 1.00 97.62 86 ALA A CA 1
ATOM 688 C C . ALA A 1 86 ? -5.228 0.181 20.358 1.00 97.62 86 ALA A C 1
ATOM 690 O O . ALA A 1 86 ? -4.794 0.610 19.292 1.00 97.62 86 ALA A O 1
ATOM 691 N N . ILE A 1 87 ? -5.922 -0.962 20.438 1.00 96.25 87 ILE A N 1
ATOM 692 C CA . ILE A 1 87 ? -6.154 -1.856 19.290 1.00 96.25 87 ILE A CA 1
ATOM 693 C C . ILE A 1 87 ? -6.873 -1.118 18.155 1.00 96.25 87 ILE A C 1
ATOM 695 O O . ILE A 1 87 ? -6.505 -1.257 16.988 1.00 96.25 87 ILE A O 1
ATOM 699 N N . LYS A 1 88 ? -7.902 -0.321 18.472 1.00 96.94 88 LYS A N 1
ATOM 700 C CA . LYS A 1 88 ? -8.658 0.448 17.473 1.00 96.94 88 LYS A CA 1
ATOM 701 C C . LYS A 1 88 ? -7.755 1.426 16.723 1.00 96.94 88 LYS A C 1
ATOM 703 O O . LYS A 1 88 ? -7.844 1.502 15.495 1.00 96.94 88 LYS A O 1
ATOM 708 N N . VAL A 1 89 ? -6.943 2.190 17.457 1.00 97.62 89 VAL A N 1
ATOM 709 C CA . VAL A 1 89 ? -6.049 3.214 16.897 1.00 97.62 89 VAL A CA 1
ATOM 710 C C . VAL A 1 89 ? -4.923 2.566 16.101 1.00 97.62 89 VAL A C 1
ATOM 712 O O . VAL A 1 89 ? -4.706 2.950 14.956 1.00 97.62 89 VAL A O 1
ATOM 715 N N . GLU A 1 90 ? -4.262 1.556 16.659 1.00 97.25 90 GLU A N 1
ATOM 716 C CA . GLU A 1 90 ? -3.171 0.830 16.006 1.00 97.25 90 GLU A CA 1
ATOM 717 C C . GLU A 1 90 ? -3.636 0.190 14.694 1.00 97.25 90 GLU A C 1
ATOM 719 O O . GLU A 1 90 ? -3.073 0.466 13.636 1.00 97.25 90 GLU A O 1
ATOM 724 N N . ALA A 1 91 ? -4.737 -0.569 14.728 1.00 96.81 91 ALA A N 1
ATOM 725 C CA . ALA A 1 91 ? -5.275 -1.218 13.536 1.00 96.81 91 ALA A CA 1
ATOM 726 C C . ALA A 1 91 ? -5.700 -0.209 12.456 1.00 96.81 91 ALA A C 1
ATOM 728 O O . ALA A 1 91 ? -5.589 -0.501 11.266 1.00 96.81 91 ALA A O 1
ATOM 729 N N . LYS A 1 92 ? -6.162 0.985 12.853 1.00 96.62 92 LYS A N 1
ATOM 730 C CA . LYS A 1 92 ? -6.479 2.063 11.910 1.00 96.62 92 LYS A CA 1
ATOM 731 C C . LYS A 1 92 ? -5.213 2.634 11.267 1.00 96.62 92 LYS A C 1
ATOM 733 O O . LYS A 1 92 ? -5.140 2.702 10.047 1.00 96.62 92 LYS A O 1
ATOM 738 N N . VAL A 1 93 ? -4.205 2.980 12.069 1.00 97.81 93 VAL A N 1
ATOM 739 C CA . VAL A 1 93 ? -2.926 3.518 11.573 1.00 97.81 93 VAL A CA 1
ATOM 740 C C . VAL A 1 93 ? -2.235 2.532 10.631 1.00 97.81 93 VAL A C 1
ATOM 742 O O . VAL A 1 93 ? -1.703 2.927 9.593 1.00 97.81 93 VAL A O 1
ATOM 745 N N . ASP A 1 94 ? -2.258 1.244 10.961 1.00 95.31 94 ASP A N 1
ATOM 746 C CA . ASP A 1 94 ? -1.665 0.215 10.113 1.00 95.31 94 ASP A CA 1
ATOM 747 C C . ASP A 1 94 ? -2.451 0.0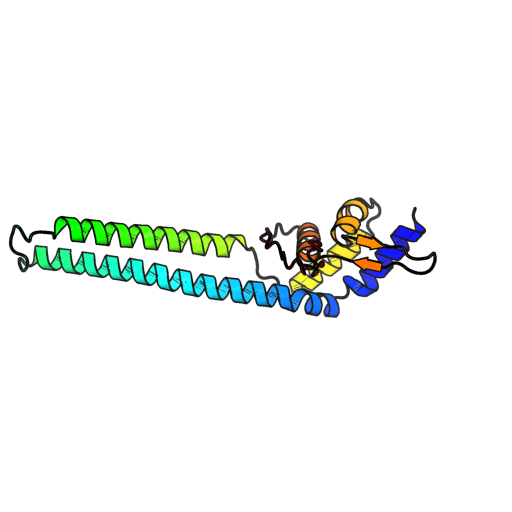02 8.816 1.00 95.31 94 ASP A C 1
ATOM 749 O O . ASP A 1 94 ? -1.835 -0.216 7.768 1.00 95.31 94 ASP A O 1
ATOM 753 N N . ALA A 1 95 ? -3.785 0.111 8.851 1.00 95.88 95 ALA A N 1
ATOM 754 C CA . ALA A 1 95 ? -4.609 0.073 7.645 1.00 95.88 95 ALA A CA 1
ATOM 755 C C . ALA A 1 95 ? -4.268 1.244 6.713 1.00 95.88 95 ALA A C 1
ATOM 757 O O . ALA A 1 95 ? -3.981 1.015 5.538 1.00 95.88 95 ALA A O 1
ATOM 758 N N . ASP A 1 96 ? -4.210 2.463 7.254 1.00 95.31 96 ASP A N 1
ATOM 759 C CA . ASP A 1 96 ? -3.882 3.679 6.503 1.00 95.31 96 ASP A CA 1
ATOM 760 C C . ASP A 1 96 ? -2.469 3.578 5.896 1.00 95.31 96 ASP A C 1
ATOM 762 O O . ASP A 1 96 ? -2.247 3.882 4.722 1.00 95.31 96 ASP A O 1
ATOM 766 N N . ARG A 1 97 ? -1.495 3.053 6.655 1.00 93.69 97 ARG A N 1
ATOM 767 C CA . ARG A 1 97 ? -0.132 2.806 6.154 1.00 93.69 97 ARG A CA 1
ATOM 768 C C . ARG A 1 97 ? -0.110 1.767 5.031 1.00 93.69 97 ARG A C 1
ATOM 770 O O . ARG A 1 97 ? 0.653 1.904 4.071 1.00 93.69 97 ARG A O 1
ATOM 777 N N . ALA A 1 98 ? -0.882 0.692 5.164 1.00 91.44 98 ALA A N 1
ATOM 778 C CA . ALA A 1 98 ? -0.947 -0.357 4.155 1.00 91.44 98 ALA A CA 1
ATOM 779 C C . ALA A 1 98 ? -1.625 0.130 2.865 1.00 91.44 98 ALA A C 1
ATOM 781 O O . ALA A 1 98 ? -1.169 -0.247 1.785 1.00 91.44 98 ALA A O 1
ATOM 782 N N . GLU A 1 99 ? -2.631 0.996 2.969 1.00 92.56 99 GLU A N 1
ATOM 783 C CA . GLU A 1 99 ? -3.323 1.625 1.842 1.00 92.56 99 GLU A CA 1
ATOM 784 C C . GLU A 1 99 ? -2.442 2.654 1.124 1.00 92.56 99 GLU A C 1
ATOM 786 O O . GLU A 1 99 ? -2.264 2.559 -0.089 1.00 92.56 99 GLU A O 1
ATOM 791 N N . ALA A 1 100 ? -1.756 3.531 1.863 1.00 90.50 100 ALA A N 1
ATOM 792 C CA . ALA A 1 100 ? -0.794 4.474 1.287 1.00 90.50 100 ALA A CA 1
ATOM 793 C C . ALA A 1 100 ? 0.330 3.763 0.504 1.00 90.50 100 ALA A C 1
ATOM 795 O O . ALA A 1 100 ? 0.845 4.272 -0.494 1.00 90.50 100 ALA A O 1
ATOM 796 N N . ALA A 1 101 ? 0.714 2.550 0.920 1.00 85.44 101 ALA A N 1
ATOM 797 C CA . ALA A 1 101 ? 1.677 1.736 0.182 1.00 85.44 101 ALA A CA 1
ATOM 798 C C . ALA A 1 101 ? 1.129 1.222 -1.164 1.00 85.44 101 ALA A C 1
ATOM 800 O O . ALA A 1 101 ? 1.916 1.026 -2.090 1.00 85.44 101 ALA A O 1
ATOM 801 N N . ILE A 1 102 ? -0.187 1.010 -1.281 1.00 86.62 102 ILE A N 1
ATOM 802 C CA . ILE A 1 102 ? -0.854 0.667 -2.546 1.00 86.62 102 ILE A CA 1
ATOM 803 C C . ILE A 1 102 ? -0.895 1.898 -3.453 1.00 86.62 102 ILE A C 1
ATOM 805 O O . ILE A 1 102 ? -0.512 1.799 -4.615 1.00 86.62 102 ILE A O 1
ATOM 809 N N . GLU A 1 103 ? -1.279 3.062 -2.928 1.00 83.44 103 GLU A N 1
ATOM 810 C CA . GLU A 1 103 ? -1.334 4.316 -3.698 1.00 83.44 103 GLU A CA 1
ATOM 811 C C . GLU A 1 103 ? 0.038 4.710 -4.261 1.00 83.44 103 GLU A C 1
ATOM 813 O O . GLU A 1 103 ? 0.162 5.122 -5.416 1.00 83.44 103 GLU A O 1
ATOM 818 N N . LYS A 1 104 ? 1.106 4.486 -3.484 1.00 80.19 104 LYS A N 1
ATOM 819 C CA . LYS A 1 104 ? 2.485 4.752 -3.911 1.00 80.19 104 LYS A CA 1
ATOM 820 C C . LYS A 1 104 ? 2.932 3.924 -5.126 1.00 80.19 104 LYS A C 1
ATOM 822 O O . LYS A 1 104 ? 3.870 4.328 -5.811 1.00 80.19 104 LYS A O 1
ATOM 827 N N . LEU A 1 105 ? 2.292 2.787 -5.422 1.00 70.00 105 LEU A N 1
ATOM 828 C CA . LEU A 1 105 ? 2.622 1.974 -6.603 1.00 70.00 105 LEU A CA 1
ATOM 829 C C . LEU A 1 105 ? 2.217 2.621 -7.935 1.00 70.00 105 LEU A C 1
ATOM 831 O O . LEU A 1 105 ? 2.560 2.074 -8.990 1.00 70.00 105 LEU A O 1
ATOM 835 N N . GLY A 1 106 ? 1.513 3.755 -7.907 1.00 67.00 106 GLY A N 1
ATOM 836 C CA . GLY A 1 106 ? 1.146 4.512 -9.098 1.00 67.00 106 GLY A CA 1
ATOM 837 C C . GLY A 1 106 ? 0.081 3.826 -9.969 1.00 67.00 106 GLY A C 1
ATOM 838 O O . GLY A 1 106 ? -0.499 2.806 -9.574 1.00 67.00 106 GLY A O 1
ATOM 839 N N . PRO A 1 107 ? -0.203 4.382 -11.160 1.00 66.75 107 PRO A N 1
ATOM 840 C CA . PRO A 1 107 ? -1.273 3.911 -12.034 1.00 66.75 107 PRO A CA 1
ATOM 841 C C . PRO A 1 107 ? -1.074 2.462 -12.491 1.00 66.75 107 PRO A C 1
ATOM 843 O O . PRO A 1 107 ? 0.024 1.900 -12.454 1.00 66.75 107 PRO A O 1
ATOM 846 N N . MET A 1 108 ? -2.176 1.826 -12.882 1.00 66.88 108 MET A N 1
ATOM 847 C CA . MET A 1 108 ? -2.163 0.458 -13.385 1.00 66.88 108 MET A CA 1
ATOM 848 C C . MET A 1 108 ? -1.388 0.409 -14.704 1.00 66.88 108 MET A C 1
ATOM 850 O O . MET A 1 108 ? -1.714 1.138 -15.635 1.00 66.88 108 MET A O 1
ATOM 854 N N . ILE A 1 109 ? -0.358 -0.437 -14.771 1.00 71.56 109 ILE A N 1
ATOM 855 C CA . ILE A 1 109 ? 0.391 -0.651 -16.011 1.00 71.56 109 ILE A CA 1
ATOM 856 C C . ILE A 1 109 ? -0.468 -1.560 -16.893 1.00 71.56 109 ILE A C 1
ATOM 858 O O . ILE A 1 109 ? -0.595 -2.752 -16.619 1.00 71.56 109 ILE A O 1
ATOM 862 N N . THR A 1 110 ? -1.095 -0.980 -17.912 1.00 73.12 110 THR A N 1
ATOM 863 C CA . THR A 1 110 ? -1.925 -1.681 -18.895 1.00 73.12 110 THR A CA 1
ATOM 864 C C . THR A 1 110 ? -1.098 -2.064 -20.127 1.00 73.12 110 THR A C 1
ATOM 866 O O . THR A 1 110 ? -0.046 -1.468 -20.379 1.00 73.12 110 THR A O 1
ATOM 869 N N . PRO A 1 111 ? -1.557 -3.024 -20.950 1.00 74.00 111 PRO A N 1
ATOM 870 C CA . PRO A 1 111 ? -0.937 -3.291 -22.249 1.00 74.00 111 PRO A CA 1
ATOM 871 C C . PRO A 1 111 ? -0.798 -2.022 -23.109 1.00 74.00 111 PRO A C 1
ATOM 873 O O . PRO A 1 111 ? 0.250 -1.779 -23.698 1.00 74.00 111 PRO A O 1
ATOM 876 N N . GLU A 1 112 ? -1.797 -1.140 -23.073 1.00 77.56 112 GLU A N 1
ATOM 877 C CA . GLU A 1 112 ? -1.772 0.148 -23.773 1.00 77.56 112 GLU A CA 1
ATOM 878 C C . GLU A 1 112 ? -0.721 1.122 -23.203 1.00 77.56 112 GLU A C 1
ATOM 880 O O . GLU A 1 112 ? -0.045 1.830 -23.951 1.00 77.56 112 GLU A O 1
ATOM 885 N N . SER A 1 113 ? -0.520 1.174 -21.877 1.00 77.06 113 SER A N 1
ATOM 886 C CA . SER A 1 113 ? 0.576 1.977 -21.312 1.00 77.06 113 SER A CA 1
ATOM 887 C C . SER A 1 113 ? 1.940 1.408 -21.709 1.00 77.06 113 SER A C 1
ATOM 889 O O . SER A 1 113 ? 2.863 2.170 -21.978 1.00 77.06 113 SER A O 1
ATOM 891 N N . ILE A 1 114 ? 2.063 0.081 -21.816 1.00 77.94 114 ILE A N 1
ATOM 892 C CA . ILE A 1 114 ? 3.284 -0.588 -22.291 1.00 77.94 114 ILE A CA 1
ATOM 893 C C . ILE A 1 114 ? 3.564 -0.233 -23.755 1.00 77.94 114 ILE A C 1
ATOM 895 O O . ILE A 1 114 ? 4.708 0.056 -24.098 1.00 77.94 114 ILE A O 1
ATOM 899 N N . GLU A 1 115 ? 2.537 -0.191 -24.603 1.00 80.69 115 GLU A N 1
ATOM 900 C CA . GLU A 1 115 ? 2.641 0.258 -25.997 1.00 80.69 115 GLU A CA 1
ATOM 901 C C . GLU A 1 115 ? 3.122 1.702 -26.115 1.00 80.69 115 GLU A C 1
ATOM 903 O O . GLU A 1 115 ? 4.062 1.993 -26.866 1.00 80.69 115 GLU A O 1
ATOM 908 N N . ARG A 1 116 ? 2.521 2.607 -25.336 1.00 82.25 116 ARG A N 1
ATOM 909 C CA . ARG A 1 116 ? 2.922 4.018 -25.292 1.00 82.25 116 ARG A CA 1
ATOM 910 C C . ARG A 1 116 ? 4.360 4.173 -24.800 1.00 82.25 116 ARG A C 1
ATOM 912 O O . ARG A 1 116 ? 5.148 4.876 -25.428 1.00 82.25 116 ARG A O 1
ATOM 919 N N . MET A 1 117 ? 4.735 3.454 -23.742 1.00 76.44 117 MET A N 1
ATOM 920 C CA . MET A 1 117 ? 6.105 3.428 -23.222 1.00 76.44 117 MET A CA 1
ATOM 921 C C . MET A 1 117 ? 7.104 2.868 -24.242 1.00 76.44 117 MET A C 1
ATOM 923 O O . MET A 1 117 ? 8.200 3.408 -24.385 1.00 76.44 117 MET A O 1
ATOM 927 N N . ALA A 1 118 ? 6.750 1.800 -24.961 1.00 81.75 118 ALA A N 1
ATOM 928 C CA . ALA A 1 118 ? 7.601 1.212 -25.993 1.00 81.75 118 ALA A CA 1
ATOM 929 C C . ALA A 1 118 ? 7.819 2.176 -27.160 1.00 81.75 118 ALA A C 1
ATOM 931 O O . ALA A 1 118 ? 8.944 2.305 -27.637 1.00 81.75 118 ALA A O 1
ATOM 932 N N . THR A 1 119 ? 6.767 2.874 -27.586 1.00 83.06 119 THR A N 1
ATOM 933 C CA . THR A 1 119 ? 6.835 3.879 -28.654 1.00 83.06 119 THR A CA 1
ATOM 934 C C . THR A 1 119 ? 7.718 5.053 -28.236 1.00 83.06 119 THR A C 1
ATOM 936 O O . THR A 1 119 ? 8.712 5.326 -28.904 1.00 83.06 119 THR A O 1
ATOM 939 N N . ALA A 1 120 ? 7.465 5.640 -27.063 1.00 82.12 120 ALA A N 1
ATOM 940 C CA . ALA A 1 120 ? 8.274 6.734 -26.524 1.00 82.12 120 ALA A CA 1
ATOM 941 C C . ALA A 1 120 ? 9.757 6.349 -26.356 1.00 82.12 120 ALA A C 1
ATOM 943 O O . ALA A 1 120 ? 10.651 7.147 -26.636 1.00 82.12 120 ALA A O 1
ATOM 944 N N . ALA A 1 121 ? 10.039 5.109 -25.941 1.00 78.69 121 ALA A N 1
ATOM 945 C CA . ALA A 1 121 ? 11.406 4.609 -25.842 1.00 78.69 121 ALA A CA 1
ATOM 946 C C . ALA A 1 121 ? 12.085 4.478 -27.217 1.00 78.69 121 ALA A C 1
ATOM 948 O O . ALA A 1 121 ? 13.263 4.806 -27.337 1.00 78.69 121 ALA A O 1
ATOM 949 N N . ARG A 1 122 ? 11.374 4.028 -28.262 1.00 82.12 122 ARG A N 1
ATOM 950 C CA . ARG A 1 122 ? 11.918 3.974 -29.634 1.00 82.12 122 ARG A CA 1
ATOM 951 C C . ARG A 1 122 ? 12.237 5.379 -30.149 1.00 82.12 122 ARG A C 1
ATOM 953 O O . ARG A 1 122 ? 13.340 5.599 -30.646 1.00 82.12 122 ARG A O 1
ATOM 960 N N . ASP A 1 123 ? 11.324 6.325 -29.949 1.00 83.44 123 ASP A N 1
ATOM 961 C CA . ASP A 1 123 ? 11.500 7.714 -30.381 1.00 83.44 123 ASP A CA 1
ATOM 962 C C . ASP A 1 123 ? 12.691 8.365 -29.666 1.00 83.44 123 ASP A C 1
ATOM 964 O O . ASP A 1 123 ? 13.588 8.908 -30.311 1.00 83.44 123 ASP A O 1
ATOM 968 N N . GLY A 1 124 ? 12.792 8.203 -28.343 1.00 80.62 124 GLY A N 1
ATOM 969 C CA . GLY A 1 124 ? 13.929 8.696 -27.563 1.00 80.62 124 GLY A CA 1
ATOM 970 C C . GLY A 1 124 ? 15.263 8.038 -27.937 1.00 80.62 124 GLY A C 1
ATOM 971 O O . GLY A 1 124 ? 16.318 8.676 -27.891 1.00 80.62 124 GLY A O 1
ATOM 972 N N . LEU A 1 125 ? 15.266 6.760 -28.331 1.00 78.00 125 LEU A N 1
ATOM 973 C CA . LEU A 1 125 ? 16.478 6.109 -28.835 1.00 78.00 125 LEU A CA 1
ATOM 974 C C . LEU A 1 125 ? 16.915 6.681 -30.188 1.00 78.00 125 LEU A C 1
ATOM 976 O O . LEU A 1 125 ? 18.119 6.694 -30.456 1.00 78.00 125 LEU A O 1
ATOM 980 N N . ARG A 1 126 ? 15.988 7.164 -31.020 1.00 80.75 126 ARG A N 1
ATOM 981 C CA . ARG A 1 126 ? 16.263 7.758 -32.341 1.00 80.75 126 ARG A CA 1
ATOM 982 C C . ARG A 1 126 ? 16.451 9.270 -32.325 1.00 80.75 126 ARG A C 1
ATOM 984 O O . ARG A 1 126 ? 16.947 9.800 -33.314 1.00 80.75 126 ARG A O 1
ATOM 991 N N . ASP A 1 127 ? 16.154 9.915 -31.204 1.00 81.75 127 ASP A N 1
ATOM 992 C CA . ASP A 1 127 ? 16.342 11.346 -30.996 1.00 81.75 127 ASP A CA 1
ATOM 993 C C . ASP A 1 127 ? 17.765 11.822 -31.359 1.00 81.75 127 ASP A C 1
ATOM 995 O O . ASP A 1 127 ? 18.773 11.162 -31.059 1.00 81.75 127 ASP A O 1
ATOM 999 N N . ALA A 1 128 ? 17.830 12.979 -32.021 1.00 70.81 128 ALA A N 1
ATOM 1000 C CA . ALA A 1 128 ? 19.041 13.560 -32.595 1.00 70.81 128 ALA A CA 1
ATOM 1001 C C . ALA A 1 128 ? 20.032 14.022 -31.516 1.00 70.81 128 ALA A C 1
ATOM 1003 O O . ALA A 1 128 ? 21.244 13.882 -31.692 1.00 70.81 128 ALA A O 1
ATOM 1004 N N . ASP A 1 129 ? 19.529 14.474 -30.363 1.00 76.38 129 ASP A N 1
ATOM 1005 C CA . ASP A 1 129 ? 20.356 14.907 -29.229 1.00 76.38 129 ASP A CA 1
ATOM 1006 C C . ASP A 1 129 ? 21.067 13.728 -28.538 1.00 76.38 129 ASP A C 1
ATOM 1008 O O . ASP A 1 129 ? 22.044 13.895 -27.787 1.00 76.38 129 ASP A O 1
ATOM 1012 N N . GLY A 1 130 ? 20.568 12.502 -28.755 1.00 70.81 130 GLY A N 1
ATOM 1013 C CA . GLY A 1 130 ? 21.142 11.252 -28.250 1.00 70.81 130 GLY A CA 1
ATOM 1014 C C . GLY A 1 130 ? 21.297 11.201 -26.724 1.00 70.81 130 GLY A C 1
ATOM 1015 O O . GLY A 1 130 ? 22.000 10.334 -26.194 1.00 70.81 130 GLY A O 1
ATOM 1016 N N . LYS A 1 131 ? 20.699 12.148 -25.991 1.00 78.25 131 LYS A N 1
ATOM 1017 C CA . LYS A 1 131 ? 20.790 12.272 -24.531 1.00 78.25 131 LYS A CA 1
ATOM 1018 C C . LYS A 1 131 ? 20.088 11.098 -23.862 1.00 78.25 131 LYS A C 1
ATOM 1020 O O . LYS A 1 131 ? 20.676 10.440 -23.007 1.00 78.25 131 LYS A O 1
ATOM 1025 N N . TYR A 1 132 ? 18.883 10.787 -24.333 1.00 72.06 132 TYR A N 1
ATOM 1026 C CA . TYR A 1 132 ? 18.107 9.635 -23.898 1.00 72.06 132 TYR A CA 1
ATOM 1027 C C . TYR A 1 132 ? 18.848 8.317 -24.170 1.00 72.06 132 TYR A C 1
ATOM 1029 O O . TYR A 1 132 ? 19.063 7.518 -23.258 1.00 72.06 132 TYR A O 1
ATOM 1037 N N . ARG A 1 133 ? 19.345 8.129 -25.401 1.00 73.94 133 ARG A N 1
ATOM 1038 C CA . ARG A 1 133 ? 20.141 6.953 -25.791 1.00 73.94 133 ARG A CA 1
ATOM 1039 C C . ARG A 1 133 ? 21.326 6.730 -24.848 1.00 73.94 133 ARG A C 1
ATOM 1041 O O . ARG A 1 133 ? 21.494 5.635 -24.317 1.00 73.94 133 ARG A O 1
ATOM 1048 N N . ARG A 1 134 ? 22.120 7.771 -24.582 1.00 72.56 134 ARG A N 1
ATOM 1049 C CA . ARG A 1 134 ? 23.288 7.686 -23.686 1.00 72.56 134 ARG A CA 1
ATOM 1050 C C . ARG A 1 134 ? 22.911 7.406 -22.232 1.00 72.56 134 ARG A C 1
ATOM 1052 O O . ARG A 1 134 ? 23.626 6.664 -21.563 1.00 72.56 134 ARG A O 1
ATOM 1059 N N . ALA A 1 135 ? 21.808 7.977 -21.756 1.00 71.50 135 ALA A N 1
ATOM 1060 C CA . ALA A 1 135 ? 21.347 7.803 -20.384 1.00 71.50 135 ALA A CA 1
ATOM 1061 C C . ALA A 1 135 ? 20.749 6.408 -20.128 1.00 71.50 135 ALA A C 1
ATOM 1063 O O . ALA A 1 135 ? 20.987 5.834 -19.067 1.00 71.50 135 ALA A O 1
ATOM 1064 N N . HIS A 1 136 ? 20.010 5.848 -21.093 1.00 67.38 136 HIS A N 1
ATOM 1065 C CA . HIS A 1 136 ? 19.140 4.692 -20.843 1.00 67.38 136 HIS A CA 1
ATOM 1066 C C . HIS A 1 136 ? 19.574 3.382 -21.510 1.00 67.38 136 HIS A C 1
ATOM 1068 O O . HIS A 1 136 ? 19.237 2.306 -21.015 1.00 67.38 136 HIS A O 1
ATOM 1074 N N . VAL A 1 137 ? 20.382 3.414 -22.579 1.00 69.06 137 VAL A N 1
ATOM 1075 C CA . VAL A 1 137 ? 20.892 2.168 -23.188 1.00 69.06 137 VAL A CA 1
ATOM 1076 C C . VAL A 1 137 ? 21.721 1.378 -22.174 1.00 69.06 137 VAL A C 1
ATOM 1078 O O . VAL A 1 137 ? 21.568 0.164 -22.064 1.00 69.06 137 VAL A O 1
ATOM 1081 N N . ARG A 1 138 ? 22.539 2.062 -21.364 1.00 63.62 138 ARG A N 1
ATOM 1082 C CA . ARG A 1 138 ? 23.396 1.421 -20.356 1.00 63.62 138 ARG A CA 1
ATOM 1083 C C . ARG A 1 138 ? 22.615 0.850 -19.166 1.00 63.62 138 ARG A C 1
ATOM 1085 O O . ARG A 1 138 ? 23.040 -0.156 -18.607 1.00 63.62 138 ARG A O 1
ATOM 1092 N N . SER A 1 139 ? 21.485 1.454 -18.791 1.00 63.62 139 SER A N 1
ATOM 1093 C CA . SER A 1 139 ? 20.633 0.963 -17.696 1.00 63.62 139 SER A CA 1
ATOM 1094 C C . SER A 1 139 ? 19.782 -0.238 -18.114 1.00 63.62 139 SER A C 1
ATOM 1096 O O . SER A 1 139 ? 19.620 -1.178 -17.338 1.00 63.62 139 SER A O 1
ATOM 1098 N N . VAL A 1 140 ? 19.283 -0.245 -19.355 1.00 59.72 140 VAL A N 1
ATOM 1099 C CA . VAL A 1 140 ? 18.526 -1.375 -19.921 1.00 59.72 140 VAL A CA 1
ATOM 1100 C C . VAL A 1 140 ? 19.443 -2.569 -20.172 1.00 59.72 140 VAL A C 1
ATOM 1102 O O . VAL A 1 140 ? 19.114 -3.706 -19.832 1.00 59.72 140 VAL A O 1
ATOM 1105 N N . ALA A 1 141 ? 20.616 -2.314 -20.740 1.00 59.44 141 ALA A N 1
ATOM 1106 C CA . ALA A 1 141 ? 21.582 -3.327 -21.121 1.00 59.44 141 ALA A CA 1
ATOM 1107 C C . ALA A 1 141 ? 22.629 -3.570 -20.024 1.00 59.44 141 ALA A C 1
ATOM 1109 O O . ALA A 1 141 ? 23.813 -3.590 -20.349 1.00 59.44 141 ALA A O 1
ATOM 1110 N N . GLN A 1 142 ? 22.201 -3.736 -18.756 1.00 56.34 142 GLN A N 1
ATOM 1111 C CA . GLN A 1 142 ? 23.035 -3.880 -17.538 1.00 56.34 142 GLN A CA 1
ATOM 1112 C C . GLN A 1 142 ? 24.402 -4.558 -17.747 1.00 56.34 142 GLN A C 1
ATOM 1114 O O . GLN A 1 142 ? 25.375 -4.201 -17.084 1.00 56.34 142 GLN A O 1
ATOM 1119 N N . ARG A 1 143 ? 24.497 -5.525 -18.667 1.00 51.28 143 ARG A N 1
ATOM 1120 C CA . ARG A 1 143 ? 25.760 -6.006 -19.222 1.00 51.28 143 ARG A CA 1
ATOM 1121 C C . ARG A 1 143 ? 25.658 -6.201 -20.743 1.00 51.28 143 ARG A C 1
ATOM 1123 O O . ARG A 1 143 ? 24.880 -7.029 -21.212 1.00 51.28 143 ARG A O 1
ATOM 1130 N N . VAL A 1 144 ? 26.469 -5.458 -21.500 1.00 54.97 144 VAL A N 1
ATOM 1131 C CA . VAL A 1 144 ? 26.702 -5.674 -22.939 1.00 54.97 144 VAL A CA 1
ATOM 1132 C C . VAL A 1 144 ? 28.027 -6.407 -23.091 1.00 54.97 144 VAL A C 1
ATOM 1134 O O . VAL A 1 144 ? 29.078 -5.856 -22.773 1.00 54.97 144 VAL A O 1
ATOM 1137 N N . GLU A 1 145 ? 27.986 -7.648 -23.557 1.00 54.31 145 GLU A N 1
ATOM 1138 C CA . GLU A 1 145 ? 29.187 -8.383 -23.948 1.00 54.31 145 GLU A CA 1
ATOM 1139 C C . GLU A 1 145 ? 29.302 -8.366 -25.465 1.00 54.31 145 GLU A C 1
ATOM 1141 O O . GLU A 1 145 ? 28.339 -8.676 -26.163 1.00 54.31 145 GLU A O 1
ATOM 1146 N N . VAL A 1 146 ? 30.485 -8.042 -25.979 1.00 57.81 146 VAL A N 1
ATOM 1147 C CA . VAL A 1 146 ? 30.809 -8.152 -27.406 1.00 57.81 146 VAL A CA 1
ATOM 1148 C C . VAL A 1 146 ? 31.816 -9.294 -27.554 1.00 57.81 146 VAL A C 1
ATOM 1150 O O . VAL A 1 146 ? 33.020 -9.044 -27.540 1.00 57.81 146 VAL A O 1
ATOM 1153 N N . PRO A 1 147 ? 31.362 -10.562 -27.578 1.00 45.69 147 PRO A N 1
ATOM 1154 C CA . PRO A 1 147 ? 32.262 -11.710 -27.665 1.00 45.69 147 PRO A CA 1
ATOM 1155 C C . PRO A 1 147 ? 33.017 -11.789 -29.001 1.00 45.69 147 PRO A C 1
ATOM 1157 O O . PRO A 1 147 ? 34.061 -12.433 -29.057 1.00 45.69 147 PRO A O 1
ATOM 1160 N N . SER A 1 148 ? 32.535 -11.139 -30.067 1.00 46.47 148 SER A N 1
ATOM 1161 C CA . SER A 1 148 ? 33.243 -11.050 -31.351 1.00 46.47 148 SER A CA 1
ATOM 1162 C C . SER A 1 148 ? 32.774 -9.848 -32.178 1.00 46.47 148 SER A C 1
ATOM 1164 O O . SER A 1 148 ? 31.781 -9.203 -31.853 1.00 46.47 148 SER A O 1
ATOM 1166 N N . THR A 1 149 ? 33.447 -9.565 -33.298 1.00 59.28 149 THR A N 1
ATOM 1167 C CA . THR A 1 149 ? 33.063 -8.501 -34.247 1.00 59.28 149 THR A CA 1
ATOM 1168 C C . THR A 1 149 ? 31.664 -8.702 -34.853 1.00 59.28 149 THR A C 1
ATOM 1170 O O . THR A 1 149 ? 31.085 -7.748 -35.368 1.00 59.28 149 THR A O 1
ATOM 1173 N N . ALA A 1 150 ? 31.113 -9.920 -34.784 1.00 52.50 150 ALA A N 1
ATOM 1174 C CA . ALA A 1 150 ? 29.802 -10.282 -35.324 1.00 52.50 150 ALA A CA 1
ATOM 1175 C C . ALA A 1 150 ? 28.727 -10.520 -34.246 1.00 52.50 150 ALA A C 1
ATOM 1177 O O . ALA A 1 150 ? 27.548 -10.634 -34.582 1.00 52.50 150 ALA A O 1
ATOM 1178 N N . GLU A 1 151 ? 29.095 -10.591 -32.964 1.00 55.62 151 GLU A N 1
ATOM 1179 C CA . GLU A 1 151 ? 28.175 -10.967 -31.889 1.00 55.62 151 GLU A CA 1
ATOM 1180 C C . GLU A 1 151 ? 28.144 -9.942 -30.758 1.00 55.62 151 GLU A C 1
ATOM 1182 O O . GLU A 1 151 ? 29.171 -9.546 -30.211 1.00 55.62 151 GLU A O 1
ATOM 1187 N N . ILE A 1 152 ? 26.926 -9.569 -30.356 1.00 59.00 152 ILE A N 1
ATOM 1188 C CA . ILE A 1 152 ? 26.651 -8.698 -29.212 1.00 59.00 152 ILE A CA 1
ATOM 1189 C C . ILE A 1 152 ? 25.599 -9.395 -28.342 1.00 59.00 152 ILE A C 1
ATOM 1191 O O . ILE A 1 152 ? 24.513 -9.729 -28.818 1.00 59.00 152 ILE A O 1
ATOM 1195 N N . LYS A 1 153 ? 25.902 -9.606 -27.060 1.00 58.59 153 LYS A N 1
ATOM 1196 C CA . LYS A 1 153 ? 24.980 -10.133 -26.048 1.00 58.59 153 LYS A CA 1
ATOM 1197 C C . LYS A 1 153 ? 24.562 -9.011 -25.109 1.00 58.59 153 LYS A C 1
ATOM 1199 O O . LYS A 1 153 ? 25.399 -8.385 -24.469 1.00 58.59 153 LYS A O 1
ATOM 1204 N N . ILE A 1 154 ? 23.256 -8.790 -25.002 1.00 64.06 154 ILE A N 1
ATOM 1205 C CA . ILE A 1 154 ? 22.663 -7.786 -24.118 1.00 64.06 154 ILE A CA 1
ATOM 1206 C C . ILE A 1 154 ? 21.960 -8.507 -22.967 1.00 64.06 154 ILE A C 1
ATOM 1208 O O . ILE A 1 154 ? 21.028 -9.278 -23.188 1.00 64.06 154 ILE A O 1
ATOM 1212 N N . MET A 1 155 ? 22.407 -8.257 -21.739 1.00 65.31 155 MET A N 1
ATOM 1213 C CA . MET A 1 155 ? 21.816 -8.779 -20.507 1.00 65.31 155 MET A CA 1
ATOM 1214 C C . MET A 1 155 ? 21.292 -7.621 -19.656 1.00 65.31 155 MET A C 1
ATOM 1216 O O . MET A 1 155 ? 21.979 -6.619 -19.481 1.00 65.31 155 MET A O 1
ATOM 1220 N N . GLY A 1 156 ? 20.084 -7.766 -19.112 1.00 65.44 156 GLY A N 1
ATOM 1221 C CA . GLY A 1 156 ? 19.413 -6.735 -18.320 1.00 65.44 156 GLY A CA 1
ATOM 1222 C C . GLY A 1 156 ? 18.345 -7.310 -17.393 1.00 65.44 156 GLY A C 1
ATOM 1223 O O . GLY A 1 156 ? 17.839 -8.413 -17.613 1.00 65.44 156 GLY A O 1
ATOM 1224 N N . GLY A 1 157 ? 18.008 -6.566 -16.340 1.00 66.94 157 GLY A N 1
ATOM 1225 C CA . GLY A 1 157 ? 16.961 -6.916 -15.383 1.00 66.94 157 GLY A CA 1
ATOM 1226 C C . GLY A 1 157 ? 15.596 -6.394 -15.830 1.00 66.94 157 GLY A C 1
ATOM 1227 O O . GLY A 1 157 ? 15.471 -5.232 -16.208 1.00 66.94 157 GLY A O 1
ATOM 1228 N N . ARG A 1 158 ? 14.550 -7.230 -15.741 1.00 66.06 158 ARG A N 1
ATOM 1229 C CA . ARG A 1 158 ? 13.172 -6.858 -16.134 1.00 66.06 158 ARG A CA 1
ATOM 1230 C C . ARG A 1 158 ? 12.625 -5.662 -15.350 1.00 66.06 158 ARG A C 1
ATOM 1232 O O . ARG A 1 158 ? 11.937 -4.827 -15.921 1.00 66.06 158 ARG A O 1
ATOM 1239 N N . THR A 1 159 ? 12.942 -5.574 -14.060 1.00 64.81 159 THR A N 1
ATOM 1240 C CA . THR A 1 159 ? 12.533 -4.469 -13.176 1.00 64.81 159 THR A CA 1
ATOM 1241 C C . THR A 1 159 ? 13.188 -3.145 -13.558 1.00 64.81 159 THR A C 1
ATOM 1243 O O . THR A 1 159 ? 12.548 -2.099 -13.497 1.00 64.81 159 THR A O 1
ATOM 1246 N N . GLU A 1 160 ? 14.448 -3.192 -13.984 1.00 66.44 160 GLU A N 1
ATOM 1247 C CA . GLU A 1 160 ? 15.205 -2.004 -14.371 1.00 66.44 160 GLU A CA 1
ATOM 1248 C C . GLU A 1 160 ? 14.810 -1.516 -15.765 1.00 66.44 160 GLU A C 1
ATOM 1250 O O . GLU A 1 160 ? 14.619 -0.320 -15.961 1.00 66.44 160 GLU A O 1
ATOM 1255 N N . LEU A 1 161 ? 14.559 -2.441 -16.700 1.00 68.94 161 LEU A N 1
ATOM 1256 C CA . LEU A 1 161 ? 13.924 -2.122 -17.979 1.00 68.94 161 LEU A CA 1
ATOM 1257 C C . LEU A 1 161 ? 12.626 -1.331 -17.754 1.00 68.94 161 LEU A C 1
ATOM 1259 O O . LEU A 1 161 ? 12.459 -0.234 -18.279 1.00 68.94 161 LEU A O 1
ATOM 1263 N N . LEU A 1 162 ? 11.763 -1.838 -16.882 1.00 65.31 162 LEU A N 1
ATOM 1264 C CA . LEU A 1 162 ? 10.508 -1.200 -16.505 1.00 65.31 162 LEU A CA 1
ATOM 1265 C C . LEU A 1 162 ? 10.681 0.223 -15.947 1.00 65.31 162 LEU A C 1
ATOM 1267 O O . LEU A 1 162 ? 9.995 1.146 -16.382 1.00 65.31 162 LEU A O 1
ATOM 1271 N N . ARG A 1 163 ? 11.638 0.417 -15.031 1.00 66.38 163 ARG A N 1
ATOM 1272 C CA . ARG A 1 163 ? 11.970 1.732 -14.456 1.00 66.38 163 ARG A CA 1
ATOM 1273 C C . ARG A 1 163 ? 12.409 2.724 -15.527 1.00 66.38 163 ARG A C 1
ATOM 1275 O O . ARG A 1 163 ? 11.957 3.866 -15.537 1.00 66.38 163 ARG A O 1
ATOM 1282 N N . THR A 1 164 ? 13.280 2.283 -16.429 1.00 64.88 164 THR A N 1
ATOM 1283 C CA . THR A 1 164 ? 13.828 3.142 -17.484 1.00 64.88 164 THR A CA 1
ATOM 1284 C C . THR A 1 164 ? 12.760 3.547 -18.488 1.00 64.88 164 THR A C 1
ATOM 1286 O O . THR A 1 164 ? 12.674 4.719 -18.840 1.00 64.88 164 THR A O 1
ATOM 1289 N N . MET A 1 165 ? 11.878 2.621 -18.868 1.00 65.25 165 MET A N 1
ATOM 1290 C CA . MET A 1 165 ? 10.758 2.924 -19.750 1.00 65.25 165 MET A CA 1
ATOM 1291 C C . MET A 1 165 ? 9.760 3.880 -19.085 1.00 65.25 165 MET A C 1
ATOM 1293 O O . MET A 1 165 ? 9.280 4.796 -19.746 1.00 65.25 165 MET A O 1
ATOM 1297 N N . ALA A 1 166 ? 9.470 3.725 -17.785 1.00 63.88 166 ALA A N 1
ATOM 1298 C CA . ALA A 1 166 ? 8.517 4.596 -17.084 1.00 63.88 166 ALA A CA 1
ATOM 1299 C C . ALA A 1 166 ? 9.015 6.049 -17.038 1.00 63.88 166 ALA A C 1
ATOM 1301 O O . ALA A 1 166 ? 8.284 6.974 -17.383 1.00 63.88 166 ALA A O 1
ATOM 1302 N N . ALA A 1 167 ? 10.310 6.235 -16.761 1.00 61.28 167 ALA A N 1
ATOM 1303 C CA . ALA A 1 167 ? 10.965 7.542 -16.815 1.00 61.28 167 ALA A CA 1
ATOM 1304 C C . ALA A 1 167 ? 10.916 8.204 -18.210 1.00 61.28 167 ALA A C 1
ATOM 1306 O O . ALA A 1 167 ? 11.050 9.419 -18.315 1.00 61.28 167 ALA A O 1
ATOM 1307 N N . SER A 1 168 ? 10.716 7.417 -19.272 1.00 56.38 168 SER A N 1
ATOM 1308 C CA . SER A 1 168 ? 10.667 7.882 -20.668 1.00 56.38 168 SER A CA 1
ATOM 1309 C C . SER A 1 168 ? 9.289 8.392 -21.077 1.00 56.38 168 SER A C 1
ATOM 1311 O O . SER A 1 168 ? 9.188 9.277 -21.916 1.00 56.38 168 SER A O 1
ATOM 1313 N N . ALA A 1 169 ? 8.231 7.836 -20.483 1.00 56.38 169 ALA A N 1
ATOM 1314 C CA . ALA A 1 169 ? 6.847 8.217 -20.754 1.00 56.38 169 ALA A CA 1
ATOM 1315 C C . ALA A 1 169 ? 6.386 9.445 -19.942 1.00 56.38 169 ALA A C 1
ATOM 1317 O O . ALA A 1 169 ? 5.218 9.814 -20.002 1.00 56.38 169 ALA A O 1
ATOM 1318 N N . GLY A 1 170 ? 7.277 10.064 -19.156 1.00 47.12 170 GLY A N 1
ATOM 1319 C CA . GLY A 1 170 ? 6.933 11.161 -18.244 1.00 47.12 170 GLY A CA 1
ATOM 1320 C C . GLY A 1 170 ? 6.164 10.716 -16.992 1.00 47.12 170 GLY A C 1
ATOM 1321 O O . GLY A 1 170 ? 5.806 11.547 -16.161 1.00 47.12 170 GLY A O 1
ATOM 1322 N N . GLU A 1 171 ? 5.940 9.412 -16.818 1.00 47.56 171 GLU A N 1
ATOM 1323 C CA . GLU A 1 171 ? 5.275 8.845 -15.650 1.00 47.56 171 GLU A CA 1
ATOM 1324 C C . GLU A 1 171 ? 6.324 8.488 -14.586 1.00 47.56 171 GLU A C 1
ATOM 1326 O O . GLU A 1 171 ? 7.094 7.534 -14.719 1.00 47.56 171 GLU A O 1
ATOM 1331 N N . HIS A 1 172 ? 6.354 9.242 -13.484 1.00 39.84 172 HIS A N 1
ATOM 1332 C CA . HIS A 1 172 ? 7.165 8.916 -12.309 1.00 39.84 172 HIS A CA 1
ATOM 1333 C C . HIS A 1 172 ? 6.592 7.695 -11.567 1.00 39.84 172 HIS A C 1
ATOM 1335 O O . HIS A 1 172 ? 6.074 7.793 -10.457 1.00 39.84 172 HIS A O 1
ATOM 1341 N N . SER A 1 173 ? 6.688 6.513 -12.173 1.00 42.81 173 SER A N 1
ATOM 1342 C CA . SER A 1 173 ? 6.417 5.255 -11.488 1.00 42.81 173 SER A CA 1
ATOM 1343 C C . SER A 1 173 ? 7.561 4.966 -10.514 1.00 42.81 173 SER A C 1
ATOM 1345 O O . SER A 1 173 ? 8.672 4.597 -10.910 1.00 42.81 173 SER A O 1
ATOM 1347 N N . VAL A 1 174 ? 7.308 5.136 -9.213 1.00 40.59 174 VAL A N 1
ATOM 1348 C CA . VAL A 1 174 ? 8.207 4.657 -8.155 1.00 40.59 174 VAL A CA 1
ATOM 1349 C C . VAL A 1 174 ? 8.056 3.139 -8.075 1.00 40.59 174 VAL A C 1
ATOM 1351 O O . VAL A 1 174 ? 7.406 2.595 -7.186 1.00 40.59 174 VAL A O 1
ATOM 1354 N N . LEU A 1 175 ? 8.649 2.428 -9.035 1.00 43.81 175 LEU A N 1
ATOM 1355 C CA . LEU A 1 175 ? 8.765 0.978 -8.957 1.00 43.81 175 LEU A CA 1
ATOM 1356 C C . LEU A 1 175 ? 9.630 0.641 -7.744 1.00 43.81 175 LEU A C 1
ATOM 1358 O O . LEU A 1 175 ? 10.840 0.912 -7.721 1.00 43.81 175 LEU A O 1
ATOM 1362 N N . VAL A 1 176 ? 8.971 0.081 -6.729 1.00 40.94 176 VAL A N 1
ATOM 1363 C CA . VAL A 1 176 ? 9.590 -0.446 -5.515 1.00 40.94 176 VAL A CA 1
ATOM 1364 C C . VAL A 1 176 ? 10.753 -1.344 -5.922 1.00 40.94 176 VAL A C 1
ATOM 1366 O O . VAL A 1 176 ? 10.601 -2.282 -6.707 1.00 40.94 176 VAL A O 1
ATOM 1369 N N . GLU A 1 177 ? 11.934 -1.023 -5.399 1.00 41.06 177 GLU A N 1
ATOM 1370 C CA . GLU A 1 177 ? 13.168 -1.781 -5.563 1.00 41.06 177 GL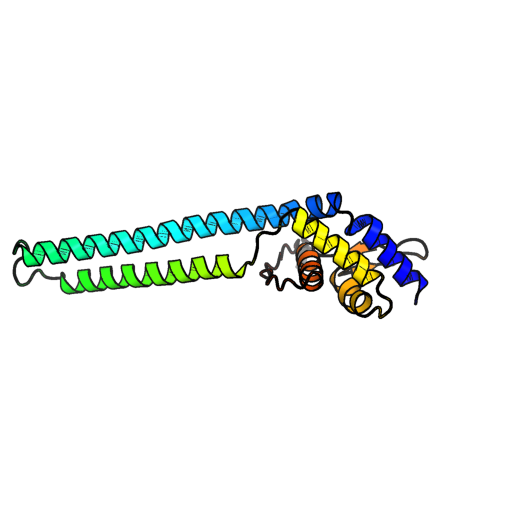U A CA 1
ATOM 1371 C C . GLU A 1 177 ? 13.036 -3.122 -4.821 1.00 41.06 177 GLU A C 1
ATOM 1373 O O . GLU A 1 177 ? 13.570 -3.325 -3.733 1.00 41.06 177 GLU A O 1
ATOM 1378 N N . VAL A 1 178 ? 12.288 -4.070 -5.388 1.00 40.84 178 VAL A N 1
ATOM 1379 C CA . VAL A 1 178 ? 12.357 -5.459 -4.937 1.00 40.84 178 VAL A CA 1
ATOM 1380 C C . VAL A 1 178 ? 13.653 -6.020 -5.497 1.00 40.84 178 VAL A C 1
ATOM 1382 O O . VAL A 1 178 ? 13.705 -6.498 -6.632 1.00 40.84 178 VAL A O 1
ATOM 1385 N N . ARG A 1 179 ? 14.727 -5.930 -4.707 1.00 34.94 179 ARG A N 1
ATOM 1386 C CA . ARG A 1 179 ? 15.984 -6.624 -4.991 1.00 34.94 179 ARG A CA 1
ATOM 1387 C C . ARG A 1 179 ? 15.678 -8.111 -5.134 1.00 34.94 179 ARG A C 1
ATOM 1389 O O . ARG A 1 179 ? 15.452 -8.810 -4.151 1.00 34.94 179 ARG A O 1
ATOM 1396 N N . SER A 1 180 ? 15.657 -8.611 -6.365 1.00 42.97 180 SER A N 1
ATOM 1397 C CA . SER A 1 180 ? 15.582 -10.043 -6.626 1.00 42.97 180 SER A CA 1
ATOM 1398 C C . SER A 1 180 ? 16.961 -10.658 -6.385 1.00 42.97 180 SER A C 1
ATOM 1400 O O . SER A 1 180 ? 17.654 -11.052 -7.322 1.00 42.97 180 SER A O 1
ATOM 1402 N N . SER A 1 181 ? 17.401 -10.727 -5.132 1.00 39.00 181 SER A N 1
ATOM 1403 C CA . SER A 1 181 ? 18.571 -11.516 -4.760 1.00 39.00 181 SER A CA 1
ATOM 1404 C C . SER A 1 181 ? 18.181 -12.994 -4.705 1.00 39.00 181 SER A C 1
ATOM 1406 O O . SER A 1 181 ? 17.961 -13.571 -3.647 1.00 39.00 181 SER A O 1
ATOM 1408 N N . LYS A 1 182 ? 18.130 -13.652 -5.866 1.00 36.16 182 LYS A N 1
ATOM 1409 C CA . LYS A 1 182 ? 18.460 -15.081 -5.926 1.00 36.16 182 LYS A CA 1
ATOM 1410 C C . LYS A 1 182 ? 19.906 -15.195 -6.384 1.00 36.16 182 LYS A C 1
ATOM 1412 O O . LYS A 1 182 ? 20.171 -15.517 -7.539 1.00 36.16 182 LYS A O 1
ATOM 1417 N N . SER A 1 183 ? 20.845 -14.929 -5.474 1.00 39.03 183 SER A N 1
ATOM 1418 C CA . SER A 1 183 ? 22.191 -15.477 -5.642 1.00 39.03 183 SER A CA 1
ATOM 1419 C C . SER A 1 183 ? 22.025 -16.990 -5.716 1.00 39.03 183 SER A C 1
ATOM 1421 O O . SER A 1 183 ? 21.649 -17.618 -4.731 1.00 39.03 183 SER A O 1
ATOM 1423 N N . LYS A 1 184 ? 22.246 -17.592 -6.888 1.00 38.97 184 LYS A N 1
ATOM 1424 C CA . LYS A 1 184 ? 22.555 -19.020 -6.952 1.00 38.97 184 LYS A CA 1
ATOM 1425 C C . LYS A 1 184 ? 23.921 -19.157 -6.295 1.00 38.97 184 LYS A C 1
ATOM 1427 O O . LYS A 1 184 ? 24.934 -18.864 -6.927 1.00 38.97 184 LYS A O 1
ATOM 1432 N N . TRP A 1 185 ? 23.936 -19.502 -5.012 1.00 38.28 185 TRP A N 1
ATOM 1433 C CA . TRP A 1 185 ? 25.163 -19.889 -4.334 1.00 38.28 185 TRP A CA 1
ATOM 1434 C C . TRP A 1 185 ? 25.747 -21.052 -5.133 1.00 38.28 185 TRP A C 1
ATOM 1436 O O . TRP A 1 185 ? 25.093 -22.073 -5.338 1.00 38.28 185 TRP A O 1
ATOM 1446 N N . ARG A 1 186 ? 26.946 -20.850 -5.684 1.00 41.66 186 ARG A N 1
ATOM 1447 C CA . ARG A 1 186 ? 27.745 -21.958 -6.192 1.00 41.66 186 ARG A CA 1
ATOM 1448 C C . ARG A 1 186 ? 28.184 -22.751 -4.973 1.00 41.66 186 ARG A C 1
ATOM 1450 O O . ARG A 1 186 ? 28.814 -22.171 -4.094 1.00 41.66 186 ARG A O 1
ATOM 1457 N N . THR A 1 187 ? 27.890 -24.045 -4.948 1.00 46.34 187 THR A N 1
ATOM 1458 C CA . THR A 1 187 ? 28.538 -25.003 -4.052 1.00 46.34 187 THR A CA 1
ATOM 1459 C C . THR A 1 187 ? 30.027 -25.007 -4.395 1.00 46.34 187 THR A C 1
ATOM 1461 O O . THR A 1 187 ? 30.473 -25.718 -5.293 1.00 46.34 187 THR A O 1
ATOM 1464 N N . ARG A 1 188 ? 30.799 -24.106 -3.784 1.00 44.88 188 ARG A N 1
ATOM 1465 C CA . ARG A 1 188 ? 32.250 -24.237 -3.735 1.00 44.88 188 ARG A CA 1
ATOM 1466 C C . ARG A 1 188 ? 32.513 -25.288 -2.672 1.00 44.88 188 ARG A C 1
ATOM 1468 O O . ARG A 1 188 ? 32.018 -25.149 -1.563 1.00 44.88 188 ARG A O 1
ATOM 1475 N N . HIS A 1 189 ? 33.222 -26.341 -3.065 1.00 46.53 189 HIS A N 1
ATOM 1476 C CA . HIS A 1 189 ? 33.894 -27.247 -2.148 1.00 46.53 189 HIS A CA 1
ATOM 1477 C C . HIS A 1 189 ? 34.472 -26.446 -0.979 1.00 46.53 189 HIS A C 1
ATOM 1479 O O . HIS A 1 189 ? 35.305 -25.564 -1.204 1.00 46.53 189 HIS A O 1
ATOM 1485 N N . ASP A 1 190 ? 34.008 -26.743 0.232 1.00 43.00 190 ASP A N 1
ATOM 1486 C CA . ASP A 1 190 ? 34.695 -26.351 1.452 1.00 43.00 190 ASP A CA 1
ATOM 1487 C C . ASP A 1 190 ? 36.061 -27.034 1.421 1.00 43.00 190 ASP A C 1
ATOM 1489 O O . ASP A 1 190 ? 36.195 -28.238 1.643 1.00 43.00 190 ASP A O 1
ATOM 1493 N N . SER A 1 191 ? 37.082 -26.268 1.051 1.00 46.62 191 SER A N 1
ATOM 1494 C CA . SER A 1 191 ? 38.471 -26.664 1.226 1.00 46.62 191 SER A CA 1
ATOM 1495 C C . SER A 1 191 ? 38.802 -26.554 2.709 1.00 46.62 191 SER A C 1
ATOM 1497 O O . SER A 1 191 ? 39.285 -25.527 3.175 1.00 46.62 191 SER A O 1
ATOM 1499 N N . ASN A 1 192 ? 38.504 -27.628 3.433 1.00 43.44 192 ASN A N 1
ATOM 1500 C CA . ASN A 1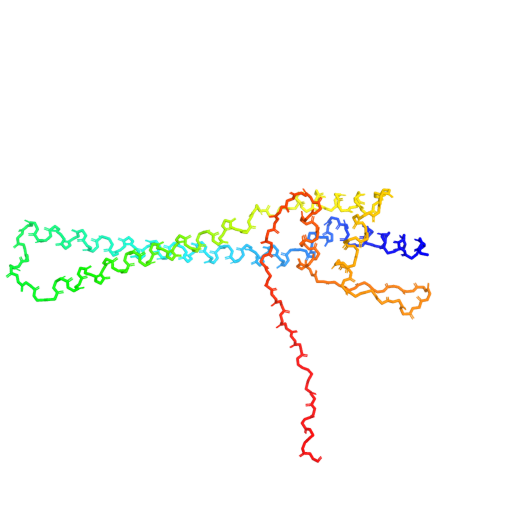 192 ? 39.260 -28.034 4.611 1.00 43.44 192 ASN A CA 1
ATOM 1501 C C . ASN A 1 192 ? 39.637 -29.521 4.477 1.00 43.44 192 ASN A C 1
ATOM 1503 O O . ASN A 1 192 ? 39.305 -30.355 5.320 1.00 43.44 192 ASN A O 1
ATOM 1507 N N . VAL A 1 193 ? 40.296 -29.823 3.353 1.00 43.69 193 VAL A N 1
ATOM 1508 C CA . VAL A 1 193 ? 41.160 -30.994 3.151 1.00 43.69 193 VAL A CA 1
ATOM 1509 C C . VAL A 1 193 ? 42.554 -30.465 2.861 1.00 43.69 193 VAL A C 1
ATOM 1511 O O . VAL A 1 193 ? 42.624 -29.497 2.065 1.00 43.69 193 VAL A O 1
#